Protein AF-A0A9D8IVH7-F1 (afdb_monomer)

Solvent-accessible surface area (backbone atoms only — not comparable to full-atom values): 13658 Å² total; per-residue (Å²): 133,86,52,73,68,59,55,51,53,53,53,52,52,51,53,51,53,54,54,51,59,64,65,68,73,75,80,84,84,82,79,90,84,92,86,86,90,87,85,83,90,86,86,90,82,85,85,88,81,94,69,91,77,71,82,54,69,68,64,54,53,52,50,51,50,53,52,51,50,53,50,51,53,49,52,52,52,51,51,51,51,52,52,50,51,52,50,52,51,50,57,49,53,59,59,60,72,70,61,82,80,93,76,88,81,82,88,73,82,78,78,69,81,74,57,56,61,58,52,51,52,53,50,51,53,51,52,40,61,43,45,66,86,69,59,67,48,73,68,52,50,51,50,51,52,53,50,32,63,75,71,68,56,49,74,64,60,48,5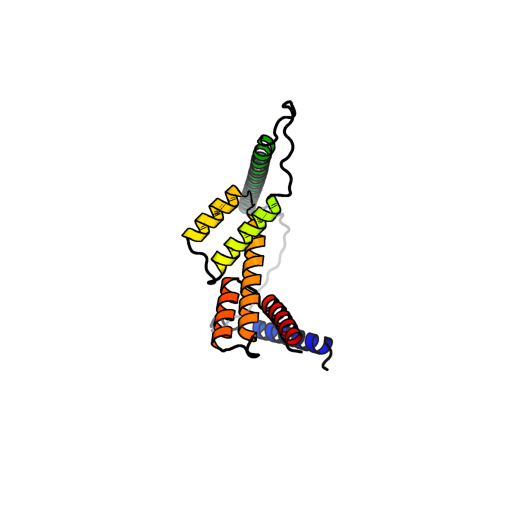2,53,52,48,53,52,39,51,52,50,56,51,51,50,56,49,49,60,28,43,68,82,73,53,66,45,72,68,44,50,56,51,50,50,54,48,33,61,72,67,63,55,49,70,69,56,50,53,52,51,50,54,50,48,55,52,53,56,51,61,76,74,106

Foldseek 3Di:
DPDPVNVVVVVVVVVVVVVVVVVVPPPPDDDDDDDDDDDDDDDDDDDDDDDPDDDPPVVVVVVVVVVVVVVVVVVVVVVVVVVVVVVVVVVVVVVVVPDDDDDDDDDDDDDPPVVLVVLVVVLLVLLLVQCLVPHHDPVSVVVSVVSCVVSVPDPVNVVVSNLVSLVVSLLVLLLVLPLVPHRDPVSVVVSVVSCVSSVPDPVNVVVSNVVSVVVSVVVVD

Nearest PDB structures (foldseek):
  3lhp-assembly1_S  TM=3.445E-01  e=8.614E+00  synthetic construct

Secondary structure (DSSP, 8-state):
---HHHHHHHHHHHHHHHHHHHHHTTS--------------------------PPPHHHHHHHHHHHHHHHHHHHHHHHHHHHHHHHHHHHHHHHHTTPPPS------PPPPTTSHHHHHHHHHHHHHHHHTTSS--HHHHHHHHHHHHHHT--HHHHHHHHHHHHHHHHHHHHHHHHTTSS--HHHHHHHHHHHHHTT--HHHHHHHHHHHHHHHHHHH-

Radius of gyration: 36.12 Å; Cα contacts (8 Å, |Δi|>4): 67; chains: 1; bounding box: 86×77×91 Å

pLDDT: mean 72.06, std 19.15, range [33.41, 93.62]

Structure (mmCIF, N/CA/C/O backbone):
data_AF-A0A9D8IVH7-F1
#
_entry.id   AF-A0A9D8IVH7-F1
#
loop_
_atom_site.group_PDB
_atom_site.id
_atom_site.type_symbol
_atom_site.label_atom_id
_atom_site.label_alt_id
_atom_site.label_comp_id
_atom_site.label_asym_id
_atom_site.label_entity_id
_atom_site.label_seq_id
_atom_site.pdbx_PDB_ins_code
_atom_site.Cartn_x
_atom_site.Cartn_y
_atom_site.Cartn_z
_atom_site.occupancy
_atom_site.B_iso_or_equiv
_atom_site.auth_seq_id
_atom_site.auth_comp_id
_atom_site.auth_asym_id
_atom_site.auth_atom_id
_atom_site.pdbx_PDB_model_num
ATOM 1 N N . MET A 1 1 ? 13.489 -31.534 -17.104 1.00 45.84 1 MET A N 1
ATOM 2 C CA . MET A 1 1 ? 12.326 -31.236 -16.244 1.00 45.84 1 MET A CA 1
ATOM 3 C C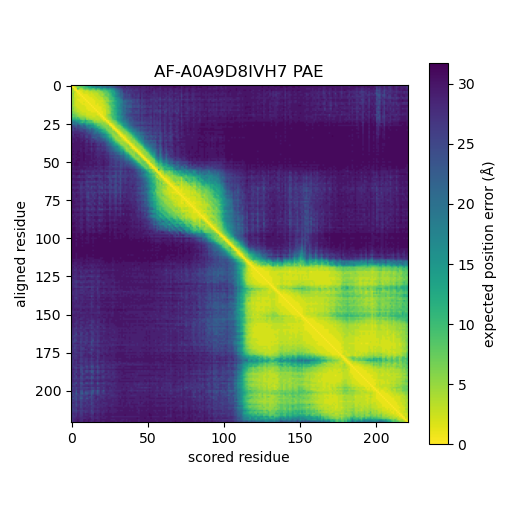 . MET A 1 1 ? 12.463 -32.098 -14.995 1.00 45.84 1 MET A C 1
ATOM 5 O O . MET A 1 1 ? 12.091 -33.261 -15.048 1.00 45.84 1 MET A O 1
ATOM 9 N N . ALA A 1 2 ? 13.113 -31.608 -13.935 1.00 53.16 2 ALA A N 1
ATOM 10 C CA . ALA A 1 2 ? 13.185 -32.359 -12.677 1.00 53.16 2 ALA A CA 1
ATOM 11 C C . ALA A 1 2 ? 11.786 -32.359 -12.039 1.00 53.16 2 ALA A C 1
ATOM 13 O O . ALA A 1 2 ? 11.162 -31.301 -11.957 1.00 53.16 2 ALA A O 1
ATOM 14 N N . SER A 1 3 ? 11.275 -33.540 -11.682 1.00 71.38 3 SER A N 1
ATOM 15 C CA . SER A 1 3 ? 9.927 -33.709 -11.123 1.00 71.38 3 SER A CA 1
ATOM 16 C C . SER A 1 3 ? 9.817 -32.994 -9.773 1.00 71.38 3 SER A C 1
ATOM 18 O O . SER A 1 3 ? 10.794 -32.923 -9.026 1.00 71.38 3 SER A O 1
ATOM 20 N N . LEU A 1 4 ? 8.631 -32.482 -9.441 1.00 61.19 4 LEU A N 1
ATOM 21 C CA . LEU A 1 4 ? 8.344 -31.782 -8.182 1.00 61.19 4 LEU A CA 1
ATOM 22 C C . LEU A 1 4 ? 8.739 -32.623 -6.944 1.00 61.19 4 LEU A C 1
ATOM 24 O O . LEU A 1 4 ? 9.196 -32.085 -5.937 1.00 61.19 4 LEU A O 1
ATOM 28 N N . GLU A 1 5 ? 8.651 -33.953 -7.057 1.00 71.12 5 GLU A N 1
ATOM 29 C CA . GLU A 1 5 ? 9.114 -34.914 -6.043 1.00 71.12 5 GLU A CA 1
ATOM 30 C C . GLU A 1 5 ? 10.631 -34.868 -5.813 1.00 71.12 5 GLU A C 1
ATOM 32 O O . GLU A 1 5 ? 11.106 -35.030 -4.689 1.00 71.12 5 GLU A O 1
ATOM 37 N N . GLU A 1 6 ? 11.421 -34.606 -6.855 1.00 74.75 6 GLU A N 1
ATOM 38 C CA . GLU A 1 6 ? 12.877 -34.525 -6.742 1.00 74.75 6 GLU A CA 1
ATOM 39 C C . GLU A 1 6 ? 13.305 -33.248 -6.003 1.00 74.75 6 GLU A C 1
ATOM 41 O O . GLU A 1 6 ? 14.267 -33.262 -5.233 1.00 74.75 6 GLU A O 1
ATOM 46 N N . GLN A 1 7 ? 12.554 -32.153 -6.172 1.00 74.44 7 GLN A N 1
ATOM 47 C CA . GLN A 1 7 ? 12.759 -30.929 -5.395 1.00 74.44 7 GLN A CA 1
ATOM 48 C C . GLN A 1 7 ? 12.390 -31.127 -3.921 1.00 74.44 7 GLN A C 1
ATOM 50 O O . GLN A 1 7 ? 13.148 -30.702 -3.048 1.00 74.44 7 GLN A O 1
ATOM 55 N N . GLN A 1 8 ? 11.288 -31.823 -3.627 1.00 77.50 8 GLN A N 1
ATOM 56 C CA . GLN A 1 8 ? 10.889 -32.122 -2.248 1.00 77.50 8 GLN A CA 1
ATOM 57 C C . GLN A 1 8 ? 11.922 -33.000 -1.534 1.00 77.50 8 GLN A C 1
ATOM 59 O O . GLN A 1 8 ? 12.330 -32.680 -0.416 1.00 77.50 8 GLN A O 1
ATOM 64 N N . ARG A 1 9 ? 12.453 -34.022 -2.215 1.00 83.81 9 ARG A N 1
ATOM 65 C CA . ARG A 1 9 ? 13.495 -34.898 -1.658 1.00 83.81 9 ARG A CA 1
ATOM 66 C C . ARG A 1 9 ? 14.776 -34.136 -1.305 1.00 83.81 9 ARG A C 1
ATOM 68 O O . ARG A 1 9 ? 15.358 -34.369 -0.249 1.00 83.81 9 ARG A O 1
ATOM 75 N N . ARG A 1 10 ? 15.190 -33.176 -2.143 1.00 81.94 10 ARG A N 1
ATOM 76 C CA . ARG A 1 10 ? 16.360 -32.317 -1.866 1.00 81.94 10 ARG A CA 1
ATOM 77 C C . ARG A 1 10 ? 16.135 -31.400 -0.662 1.00 81.94 10 ARG A C 1
ATOM 79 O O . ARG A 1 10 ? 17.055 -31.197 0.128 1.00 81.94 10 ARG A O 1
ATOM 86 N N . VAL A 1 11 ? 14.922 -30.868 -0.501 1.00 82.12 11 VAL A N 1
ATOM 87 C CA . VAL A 1 11 ? 14.562 -30.021 0.649 1.00 82.12 11 VAL A CA 1
ATOM 88 C C . VAL A 1 11 ? 14.562 -30.825 1.950 1.00 82.12 11 VAL A C 1
ATOM 90 O O . VAL A 1 11 ? 15.068 -30.346 2.968 1.00 82.12 11 VAL A O 1
ATOM 93 N N . GLU A 1 12 ? 14.042 -32.052 1.934 1.00 83.75 12 GLU A N 1
ATOM 94 C CA . GLU A 1 12 ? 14.064 -32.932 3.107 1.00 83.75 12 GLU A CA 1
ATOM 95 C C . GLU A 1 12 ? 15.486 -33.355 3.493 1.00 83.75 12 GLU A C 1
ATOM 97 O O . GLU A 1 12 ? 15.838 -33.333 4.677 1.00 83.75 12 GLU A O 1
ATOM 102 N N . GLU A 1 13 ? 16.336 -33.660 2.510 1.00 84.12 13 GLU A N 1
ATOM 103 C CA . GLU A 1 13 ? 17.735 -34.023 2.754 1.00 84.12 13 GLU A CA 1
ATOM 104 C C . GLU A 1 13 ? 18.530 -32.855 3.368 1.00 84.12 13 GLU A C 1
ATOM 106 O O . GLU A 1 13 ? 19.272 -33.041 4.339 1.00 84.12 13 GLU A O 1
ATOM 111 N N . LEU A 1 14 ? 18.297 -31.626 2.890 1.00 80.81 14 LEU A N 1
ATOM 112 C CA . LEU A 1 14 ? 18.882 -30.407 3.460 1.00 80.81 14 LEU A CA 1
ATOM 113 C C . LEU A 1 14 ? 18.424 -30.160 4.904 1.00 80.81 14 LEU A C 1
ATOM 115 O O . LEU A 1 14 ? 19.255 -29.869 5.769 1.00 80.81 14 LEU A O 1
ATOM 119 N N . LYS A 1 15 ? 17.128 -30.332 5.204 1.00 82.38 15 LYS A N 1
ATOM 120 C CA . LYS A 1 15 ? 16.602 -30.194 6.575 1.00 82.38 15 LYS A CA 1
ATOM 121 C C . LYS A 1 15 ? 17.234 -31.201 7.534 1.00 82.38 15 LYS A C 1
ATOM 123 O O . LYS A 1 15 ? 17.602 -30.831 8.651 1.00 82.38 15 LYS A O 1
ATOM 128 N N . LYS A 1 16 ? 17.406 -32.454 7.101 1.00 85.31 16 LYS A N 1
ATOM 129 C CA . LYS A 1 16 ? 18.037 -33.500 7.917 1.00 85.31 16 LYS A CA 1
ATOM 130 C C . LYS A 1 16 ? 19.500 -33.170 8.227 1.00 85.31 16 LYS A C 1
ATOM 132 O O . LYS A 1 16 ? 19.922 -33.303 9.374 1.00 85.31 16 LYS A O 1
ATOM 137 N N . LYS A 1 17 ? 20.245 -32.659 7.243 1.00 83.06 17 LYS A N 1
ATOM 138 C CA . LYS A 1 17 ? 21.661 -32.292 7.402 1.00 83.06 17 LYS A CA 1
ATOM 139 C C . LYS A 1 17 ? 21.870 -31.121 8.368 1.00 83.06 17 LYS A C 1
ATOM 141 O O . LYS A 1 17 ? 22.794 -31.151 9.178 1.00 83.06 17 LYS A O 1
ATOM 146 N N . ILE A 1 18 ? 20.975 -30.132 8.345 1.00 76.56 18 ILE A N 1
ATOM 147 C CA . ILE A 1 18 ? 20.992 -29.004 9.294 1.00 76.56 18 ILE A CA 1
ATOM 148 C C . ILE A 1 18 ? 20.709 -29.487 10.725 1.00 76.56 18 ILE A C 1
ATOM 150 O O . ILE A 1 18 ? 21.357 -29.041 11.675 1.00 76.56 18 ILE A O 1
ATOM 154 N N . LEU A 1 19 ? 19.767 -30.420 10.895 1.00 71.62 19 LEU A N 1
ATOM 155 C CA . LEU A 1 19 ? 19.430 -30.963 12.212 1.00 71.62 19 LEU A CA 1
ATOM 156 C C . LEU A 1 19 ? 20.579 -31.798 12.804 1.00 71.62 19 LEU A C 1
ATOM 158 O O . LEU A 1 19 ? 20.833 -31.725 14.007 1.00 71.62 19 LEU A O 1
ATOM 162 N N . GLU A 1 20 ? 21.299 -32.545 11.964 1.00 73.31 20 GLU A N 1
ATOM 163 C CA . GLU A 1 20 ? 22.461 -33.341 12.372 1.00 73.31 20 GLU A CA 1
ATOM 164 C C . GLU A 1 20 ? 23.635 -32.456 12.814 1.00 73.31 20 GLU A C 1
ATOM 166 O O . GLU A 1 20 ? 24.190 -32.667 13.895 1.00 73.31 20 GLU A O 1
ATOM 171 N N . GLN A 1 21 ? 23.938 -31.387 12.066 1.00 70.25 21 GLN A N 1
ATOM 172 C CA . GLN A 1 21 ? 24.969 -30.422 12.471 1.00 70.25 21 GLN A CA 1
ATOM 173 C C . GLN A 1 21 ? 24.623 -29.719 13.789 1.00 70.25 21 GLN A C 1
ATOM 175 O O . GLN A 1 21 ? 25.497 -29.512 14.629 1.00 70.25 21 GLN A O 1
ATOM 180 N N . LYS A 1 22 ? 23.341 -29.421 14.029 1.00 67.06 22 LYS A N 1
ATOM 181 C CA . LYS A 1 22 ? 22.900 -28.779 15.275 1.00 67.06 22 LYS A CA 1
ATOM 182 C C . LYS A 1 22 ? 22.977 -29.707 16.495 1.00 67.06 22 LYS A C 1
ATOM 184 O O . LYS A 1 22 ? 23.110 -29.218 17.616 1.00 67.06 22 LYS A O 1
ATOM 189 N N . LYS A 1 23 ? 22.920 -31.029 16.300 1.00 61.78 23 LYS A N 1
ATOM 190 C CA . LYS A 1 23 ? 23.047 -32.015 17.387 1.00 61.78 23 LYS A CA 1
ATOM 191 C C . LYS A 1 23 ? 24.510 -32.291 17.768 1.00 61.78 23 LYS A C 1
ATOM 193 O O . LYS A 1 23 ? 24.764 -32.613 18.922 1.00 61.78 23 LYS A O 1
ATOM 198 N N . GLY A 1 24 ? 25.458 -32.100 16.845 1.00 50.59 24 GLY A N 1
ATOM 199 C CA . GLY A 1 24 ? 26.895 -32.298 17.090 1.00 50.59 24 GLY A CA 1
ATOM 200 C C . GLY A 1 24 ? 27.593 -31.184 17.885 1.00 50.59 24 GLY A C 1
ATOM 201 O O . GLY A 1 24 ? 28.630 -31.430 18.489 1.00 50.59 24 GLY A O 1
ATOM 202 N N . SER A 1 25 ? 27.035 -29.970 17.942 1.00 50.19 25 SER A N 1
ATOM 203 C CA . SER A 1 25 ? 27.698 -28.821 18.590 1.00 50.19 25 SER A CA 1
ATOM 204 C C . SER A 1 25 ? 27.374 -28.624 20.080 1.00 50.19 25 SER A C 1
ATOM 206 O O . SER A 1 25 ? 27.761 -27.602 20.641 1.00 50.19 25 SER A O 1
ATOM 208 N N . LYS A 1 26 ? 26.671 -29.557 20.745 1.00 45.91 26 LYS A N 1
ATOM 209 C CA . LYS A 1 26 ? 26.224 -29.391 22.148 1.00 45.91 26 LYS A CA 1
ATOM 210 C C . LYS A 1 26 ? 27.056 -30.147 23.203 1.00 45.91 26 LYS A C 1
ATOM 212 O O . LYS A 1 26 ? 26.704 -30.080 24.373 1.00 45.91 26 LYS A O 1
ATOM 217 N N . ASP A 1 27 ? 28.158 -30.806 22.834 1.00 44.44 27 ASP A N 1
ATOM 218 C CA . ASP A 1 27 ? 28.916 -31.675 23.764 1.00 44.44 27 ASP A CA 1
ATOM 219 C C . ASP A 1 27 ? 30.322 -31.171 24.155 1.00 44.44 27 ASP A C 1
ATOM 221 O O . ASP A 1 27 ? 31.136 -31.911 24.692 1.00 44.44 27 ASP A O 1
ATOM 225 N N . LEU A 1 28 ? 30.637 -29.890 23.935 1.00 45.59 28 LEU A N 1
ATOM 226 C CA . LEU A 1 28 ? 31.936 -29.321 24.323 1.00 45.59 28 LEU A CA 1
ATOM 227 C C . LEU A 1 28 ? 31.765 -28.161 25.307 1.00 45.59 28 LEU A C 1
ATOM 229 O O . LEU A 1 28 ? 31.886 -26.998 24.937 1.00 45.59 28 LEU A O 1
ATOM 233 N N . SER A 1 29 ? 31.440 -28.478 26.565 1.00 42.50 29 SER A N 1
ATOM 234 C CA . SER A 1 29 ? 31.824 -27.669 27.741 1.00 42.50 29 SER A CA 1
ATOM 235 C C . SER A 1 29 ? 31.324 -28.273 29.064 1.00 42.50 29 SER A C 1
ATOM 237 O O . SER A 1 29 ? 30.307 -27.836 29.598 1.00 42.50 29 SER A O 1
ATOM 239 N N . LYS A 1 30 ? 32.077 -29.208 29.670 1.00 41.81 30 LYS A N 1
ATOM 240 C CA . LYS A 1 30 ? 32.231 -29.212 31.139 1.00 41.81 30 LYS A CA 1
ATOM 241 C C . LYS A 1 30 ? 33.437 -30.018 31.651 1.00 41.81 30 LYS A C 1
ATOM 243 O O . LYS A 1 30 ? 33.457 -31.236 31.575 1.00 41.81 30 LYS A O 1
ATOM 248 N N . SER A 1 31 ? 34.370 -29.261 32.229 1.00 37.28 31 SER A N 1
ATOM 249 C CA . SER A 1 31 ? 35.247 -29.533 33.379 1.00 37.28 31 SER A CA 1
ATOM 250 C C . SER A 1 31 ? 36.147 -30.772 33.451 1.00 37.28 31 SER A C 1
ATOM 252 O O . SER A 1 31 ? 35.724 -31.889 33.725 1.00 37.28 31 SER A O 1
ATOM 254 N N . GLU A 1 32 ? 37.441 -30.445 33.425 1.00 38.06 32 GLU A N 1
ATOM 255 C CA . GLU A 1 32 ? 38.532 -30.978 34.248 1.00 38.06 32 GLU A CA 1
ATOM 256 C C . GLU A 1 32 ? 38.131 -31.566 35.617 1.00 38.06 32 GLU A C 1
ATOM 258 O O . GLU A 1 32 ? 37.484 -30.895 36.427 1.00 38.06 32 GLU A O 1
ATOM 263 N N . LYS A 1 33 ? 38.644 -32.774 35.905 1.00 39.97 33 LYS A N 1
ATOM 264 C CA . LYS A 1 33 ? 39.567 -33.103 37.021 1.00 39.97 33 LYS A CA 1
ATOM 265 C C . LYS A 1 33 ? 39.873 -34.615 37.043 1.00 39.97 33 LYS A C 1
ATOM 267 O O . LYS A 1 33 ? 38.932 -35.403 37.087 1.00 39.97 33 LYS A O 1
ATOM 272 N N . PRO A 1 34 ? 41.152 -35.033 37.113 1.00 48.06 34 PRO A N 1
ATOM 273 C CA . PRO A 1 34 ? 41.488 -36.360 37.637 1.00 48.06 34 PRO A CA 1
ATOM 274 C C . PRO A 1 34 ? 42.624 -36.327 38.677 1.00 48.06 34 PRO A C 1
ATOM 276 O O . PRO A 1 34 ? 43.595 -35.604 38.490 1.00 48.06 34 PRO A O 1
ATOM 279 N N . MET A 1 35 ? 42.487 -37.136 39.739 1.00 33.75 35 MET A N 1
ATOM 280 C CA . MET A 1 35 ? 43.494 -37.679 40.694 1.00 33.75 35 MET A CA 1
ATOM 281 C C . MET A 1 35 ? 42.806 -37.830 42.060 1.00 33.75 35 MET A C 1
ATOM 283 O O . MET A 1 35 ? 42.175 -36.885 42.511 1.00 33.75 35 MET A O 1
ATOM 287 N N . VAL A 1 36 ? 42.830 -38.941 42.798 1.00 47.50 36 VAL A N 1
ATOM 288 C CA . VAL A 1 36 ? 43.634 -40.181 42.832 1.00 47.50 36 VAL A CA 1
ATOM 289 C C . VAL A 1 36 ? 42.830 -41.277 43.582 1.00 47.50 36 VAL A C 1
ATOM 291 O O . VAL A 1 36 ? 41.828 -40.943 44.216 1.00 47.50 36 VAL A O 1
ATOM 294 N N . PRO A 1 37 ? 43.250 -42.561 43.537 1.00 59.62 37 PRO A N 1
ATOM 295 C CA . PRO A 1 37 ? 42.516 -43.712 44.070 1.00 59.62 37 PRO A CA 1
ATOM 296 C C . PRO A 1 37 ? 43.071 -44.244 45.407 1.00 59.62 37 PRO A C 1
ATOM 298 O O . PRO A 1 37 ? 44.232 -43.999 45.730 1.00 59.62 37 PRO A O 1
ATOM 301 N N . SER A 1 38 ? 42.256 -45.043 46.111 1.00 34.09 38 SER A N 1
ATOM 302 C CA . SER A 1 38 ? 42.587 -46.227 46.950 1.00 34.09 38 SER A CA 1
ATOM 303 C C . SER A 1 38 ? 41.635 -46.313 48.147 1.00 34.09 38 SER A C 1
ATOM 305 O O . SER A 1 38 ? 41.485 -45.327 48.857 1.00 34.09 38 SER A O 1
ATOM 307 N N . THR A 1 39 ? 40.993 -47.463 48.375 1.00 35.53 39 THR A N 1
ATOM 308 C CA . THR A 1 39 ? 41.398 -48.474 49.380 1.00 35.53 39 THR A CA 1
ATOM 309 C C . THR A 1 39 ? 40.344 -49.587 49.493 1.00 35.53 39 THR A C 1
ATOM 311 O O . THR A 1 39 ? 39.166 -49.385 49.211 1.00 35.53 39 THR A O 1
ATOM 314 N N . GLU A 1 40 ? 40.836 -50.766 49.863 1.00 33.75 40 GLU A N 1
ATOM 315 C CA . GLU A 1 40 ? 40.211 -52.090 49.956 1.00 33.75 40 GLU A CA 1
ATOM 316 C C . GLU A 1 40 ? 39.030 -52.246 50.947 1.00 33.75 40 GLU A C 1
ATOM 318 O O . GLU A 1 40 ? 38.940 -51.526 51.933 1.00 33.75 40 GLU A O 1
ATOM 323 N N . SER A 1 41 ? 38.166 -53.230 50.628 1.00 36.81 41 SER A N 1
ATOM 324 C CA . SER A 1 41 ? 37.464 -54.285 51.414 1.00 36.81 41 SER A CA 1
ATOM 325 C C . SER A 1 41 ? 37.455 -54.279 52.967 1.00 36.81 41 SER A C 1
ATOM 327 O O . SER A 1 41 ? 38.311 -53.670 53.592 1.00 36.81 41 SER A O 1
ATOM 329 N N . PRO A 1 42 ? 36.752 -55.232 53.627 1.00 59.09 42 PRO A N 1
ATOM 330 C CA . PRO A 1 42 ? 35.348 -55.688 53.554 1.00 59.09 42 PRO A CA 1
ATOM 331 C C . PRO A 1 42 ? 34.713 -55.733 54.980 1.00 59.09 42 PRO A C 1
ATOM 333 O O . PRO A 1 42 ? 35.425 -55.505 55.950 1.00 59.09 42 PRO A O 1
ATOM 336 N N . SER A 1 43 ? 33.423 -56.081 55.145 1.00 33.41 43 SER A N 1
ATOM 337 C CA . SER A 1 43 ? 32.900 -57.053 56.152 1.00 33.41 43 SER A CA 1
ATOM 338 C C . SER A 1 43 ? 31.418 -56.881 56.557 1.00 33.41 43 SER A C 1
ATOM 340 O O . SER A 1 43 ? 30.863 -55.792 56.636 1.00 33.41 43 SER A O 1
ATOM 342 N N . GLU A 1 44 ? 30.827 -58.065 56.728 1.00 37.34 44 GLU A N 1
ATOM 343 C CA . GLU A 1 44 ? 29.588 -58.553 57.354 1.00 37.34 44 GLU A CA 1
ATOM 344 C C . GLU A 1 44 ? 28.719 -57.656 58.253 1.00 37.34 44 GLU A C 1
ATOM 346 O O . GLU A 1 44 ? 29.218 -56.971 59.136 1.00 37.34 44 GLU A O 1
ATOM 351 N N . THR A 1 45 ? 27.391 -57.835 58.141 1.00 33.94 45 THR A N 1
ATOM 352 C CA . THR A 1 45 ? 26.419 -58.336 59.167 1.00 33.94 45 THR A CA 1
ATOM 353 C C . THR A 1 45 ? 24.996 -57.995 58.675 1.00 33.94 45 THR A C 1
ATOM 355 O O . THR A 1 45 ? 24.729 -56.866 58.295 1.00 33.94 45 THR A O 1
ATOM 358 N N . ARG A 1 46 ? 24.127 -58.945 58.298 1.00 38.56 46 ARG A N 1
ATOM 359 C CA . ARG A 1 46 ? 23.238 -59.840 59.079 1.00 38.56 46 ARG A CA 1
ATOM 360 C C . ARG A 1 46 ? 22.247 -59.104 60.010 1.00 38.56 46 ARG A C 1
ATOM 362 O O . ARG A 1 46 ? 22.632 -58.165 60.685 1.00 38.56 46 ARG A O 1
ATOM 369 N N . THR A 1 47 ? 21.018 -59.649 60.055 1.00 33.53 47 THR A N 1
ATOM 370 C CA . THR A 1 47 ? 19.875 -59.415 60.984 1.00 33.53 47 THR A CA 1
ATOM 371 C C . THR A 1 47 ? 19.058 -58.133 60.741 1.00 33.53 47 THR A C 1
ATOM 373 O O . THR A 1 47 ? 19.556 -57.035 60.911 1.00 33.53 47 THR A O 1
ATOM 376 N N . SER A 1 48 ? 17.902 -58.215 60.063 1.00 44.41 48 SER A N 1
ATOM 377 C CA . SER A 1 48 ? 16.546 -58.512 60.583 1.00 44.41 48 SER A CA 1
ATOM 378 C C . SER A 1 48 ? 15.955 -57.374 61.411 1.00 44.41 48 SER A C 1
ATOM 380 O O . SER A 1 48 ? 16.468 -57.095 62.479 1.00 44.41 48 SER A O 1
ATOM 382 N N . GLU A 1 49 ? 14.850 -56.786 60.952 1.00 37.69 49 GLU A N 1
ATOM 383 C CA . GLU A 1 49 ? 13.568 -56.744 61.672 1.00 37.69 49 GLU A CA 1
ATOM 384 C C . GLU A 1 49 ? 12.594 -55.794 60.971 1.00 37.69 49 GLU A C 1
ATOM 386 O O . GLU A 1 49 ? 12.940 -54.709 60.509 1.00 37.69 49 GLU A O 1
ATOM 391 N N . ALA A 1 50 ? 11.353 -56.258 60.864 1.00 50.06 50 ALA A N 1
ATOM 392 C CA . ALA A 1 50 ? 10.223 -55.461 60.449 1.00 50.06 50 ALA A CA 1
ATOM 393 C C . ALA A 1 50 ? 9.958 -54.393 61.516 1.00 50.06 50 ALA A C 1
ATOM 395 O O . ALA A 1 50 ? 9.587 -54.722 62.639 1.00 50.06 50 ALA A O 1
ATOM 396 N N . SER A 1 51 ? 10.111 -53.123 61.153 1.00 36.88 51 SER A N 1
ATOM 397 C CA . SER A 1 51 ? 9.630 -52.005 61.955 1.00 36.88 51 SER A CA 1
ATOM 398 C C . SER A 1 51 ? 8.744 -51.135 61.077 1.00 36.88 51 SER A C 1
ATOM 400 O O . SER A 1 51 ? 9.159 -50.620 60.040 1.00 36.88 51 SER A O 1
ATOM 402 N N . VAL A 1 52 ? 7.474 -51.060 61.466 1.00 51.84 52 VAL A N 1
ATOM 403 C CA . VAL A 1 52 ? 6.456 -50.191 60.881 1.00 51.84 52 VAL A CA 1
ATOM 404 C C . VAL A 1 52 ? 6.860 -48.758 61.219 1.00 51.84 52 VAL A C 1
ATOM 406 O O . VAL A 1 52 ? 6.557 -48.246 62.296 1.00 51.84 52 VAL A O 1
ATOM 409 N N . GLU A 1 53 ? 7.611 -48.132 60.316 1.00 42.34 53 GLU A N 1
ATOM 410 C CA . GLU A 1 53 ? 8.097 -46.769 60.486 1.00 42.34 53 GLU A CA 1
ATOM 411 C C . GLU A 1 53 ? 6.929 -45.795 60.299 1.00 42.34 53 GLU A C 1
ATOM 413 O O . GLU A 1 53 ? 6.454 -45.523 59.194 1.00 42.34 53 GLU A O 1
ATOM 418 N N . SER A 1 54 ? 6.413 -45.314 61.429 1.00 55.22 54 SER A N 1
ATOM 419 C CA . SER A 1 54 ? 5.504 -44.174 61.467 1.00 55.22 54 SER A CA 1
ATOM 420 C C . SER A 1 54 ? 6.206 -42.971 60.825 1.00 55.22 54 SER A C 1
ATOM 422 O O . SER A 1 54 ? 7.365 -42.720 61.151 1.00 55.22 54 SER A O 1
ATOM 424 N N . PRO A 1 55 ? 5.549 -42.212 59.929 1.00 46.50 55 PRO A N 1
ATOM 425 C CA . PRO A 1 55 ? 6.200 -41.101 59.249 1.00 46.50 55 PRO A CA 1
ATOM 426 C C . PRO A 1 55 ? 6.640 -40.042 60.268 1.00 46.50 55 PRO A C 1
ATOM 428 O O . PRO A 1 55 ? 5.807 -39.466 60.973 1.00 46.50 55 PRO A O 1
ATOM 431 N N . SER A 1 56 ? 7.956 -39.817 60.336 1.00 56.69 56 SER A N 1
ATOM 432 C CA . SER A 1 56 ? 8.627 -38.795 61.146 1.00 56.69 56 SER A CA 1
ATOM 433 C C . SER A 1 56 ? 7.975 -37.418 60.983 1.00 56.69 56 SER A C 1
ATOM 435 O O . SER A 1 56 ? 7.512 -37.080 59.892 1.00 56.69 56 SER A O 1
ATOM 437 N N . GLN A 1 57 ? 7.954 -36.623 62.062 1.00 52.31 57 GLN A N 1
ATOM 438 C CA . GLN A 1 57 ? 7.294 -35.306 62.137 1.00 52.31 57 GLN A CA 1
ATOM 439 C C . GLN A 1 57 ? 7.598 -34.381 60.943 1.00 52.31 57 GLN A C 1
ATOM 441 O O . GLN A 1 57 ? 6.668 -33.775 60.421 1.00 52.31 57 GLN A O 1
ATOM 446 N N . GLU A 1 58 ? 8.827 -34.378 60.416 1.00 50.25 58 GLU A N 1
ATOM 447 C CA . GLU A 1 58 ? 9.205 -33.581 59.234 1.00 50.25 58 GLU A CA 1
ATOM 448 C C . GLU A 1 58 ? 8.367 -33.885 57.980 1.00 50.25 58 GLU A C 1
ATOM 450 O O . GLU A 1 58 ? 7.963 -32.966 57.272 1.00 50.25 58 GLU A O 1
ATOM 455 N N . LYS A 1 59 ? 7.999 -35.153 57.735 1.00 52.34 59 LYS A N 1
ATOM 456 C CA . LYS A 1 59 ? 7.158 -35.523 56.580 1.00 52.34 59 LYS A CA 1
ATOM 457 C C . LYS A 1 59 ? 5.704 -35.068 56.736 1.00 52.34 59 LYS A C 1
ATOM 459 O O . LYS A 1 59 ? 5.000 -34.949 55.738 1.00 52.34 59 LYS A O 1
ATOM 464 N N . ARG A 1 60 ? 5.230 -34.834 57.968 1.00 53.25 60 ARG A N 1
ATOM 465 C CA . ARG A 1 60 ? 3.893 -34.267 58.230 1.00 53.25 60 ARG A CA 1
ATOM 466 C C . ARG A 1 60 ? 3.876 -32.758 58.011 1.00 53.25 60 ARG A C 1
ATOM 468 O O . ARG A 1 60 ? 2.907 -32.257 57.446 1.00 53.25 60 ARG A O 1
ATOM 475 N N . ASP A 1 61 ? 4.942 -32.071 58.406 1.00 54.84 61 ASP A N 1
ATOM 476 C CA . ASP A 1 61 ? 5.068 -30.626 58.220 1.00 54.84 61 ASP A CA 1
ATOM 477 C C . ASP A 1 61 ? 5.246 -30.262 56.734 1.00 54.84 61 ASP A C 1
ATOM 479 O O . ASP A 1 61 ? 4.576 -29.348 56.251 1.00 54.84 61 ASP A O 1
ATOM 483 N N . GLU A 1 62 ? 6.024 -31.036 55.964 1.00 55.91 62 GLU A N 1
ATOM 484 C CA . GLU A 1 62 ? 6.125 -30.880 54.498 1.00 55.91 62 GLU A CA 1
ATOM 485 C C . GLU A 1 62 ? 4.791 -31.146 53.781 1.00 55.91 62 GLU A C 1
ATOM 487 O O . GLU A 1 62 ? 4.415 -30.410 52.866 1.00 55.91 62 GLU A O 1
ATOM 492 N N . LEU A 1 63 ? 4.033 -32.164 54.211 1.00 56.97 63 LEU A N 1
ATOM 493 C CA . LEU A 1 63 ? 2.718 -32.462 53.634 1.00 56.97 63 LEU A CA 1
ATOM 494 C C . LEU A 1 63 ? 1.707 -31.346 53.940 1.00 56.97 63 LEU A C 1
ATOM 496 O O . LEU A 1 63 ? 0.915 -30.982 53.072 1.00 56.97 63 LEU A O 1
ATOM 500 N N . SER A 1 64 ? 1.761 -30.773 55.148 1.00 64.44 64 SER A N 1
ATOM 501 C CA . SER A 1 64 ? 0.919 -29.640 55.545 1.00 64.44 64 SER A CA 1
ATOM 502 C C . SER A 1 64 ? 1.253 -28.382 54.740 1.00 64.44 64 SER A C 1
ATOM 504 O O . SER A 1 64 ? 0.341 -27.703 54.270 1.00 64.44 64 SER A O 1
ATOM 506 N N . GLN A 1 65 ? 2.540 -28.096 54.517 1.00 64.75 65 GLN A N 1
ATOM 507 C CA . GLN A 1 65 ? 2.975 -26.965 53.690 1.00 64.75 65 GLN A CA 1
ATOM 508 C C . GLN A 1 65 ? 2.585 -27.154 52.219 1.00 64.75 65 GLN A C 1
ATOM 510 O O . GLN A 1 65 ? 2.032 -26.238 51.610 1.00 64.75 65 GLN A O 1
ATOM 515 N N . SER A 1 66 ? 2.771 -28.358 51.668 1.00 70.06 66 SER A N 1
ATOM 516 C CA . SER A 1 66 ? 2.367 -28.692 50.296 1.00 70.06 66 SER A CA 1
ATOM 517 C C . SER A 1 66 ? 0.850 -28.580 50.099 1.00 70.06 66 SER A C 1
ATOM 519 O O . SER A 1 66 ? 0.377 -28.061 49.084 1.00 70.06 66 SER A O 1
ATOM 521 N N . GLN A 1 67 ? 0.066 -29.003 51.093 1.00 70.19 67 GLN A N 1
ATOM 522 C CA . GLN A 1 67 ? -1.389 -28.897 51.057 1.00 70.19 67 GLN A CA 1
ATOM 523 C C . GLN A 1 67 ? -1.866 -27.442 51.187 1.00 70.19 67 GLN A C 1
ATOM 525 O O . GLN A 1 67 ? -2.825 -27.045 50.520 1.00 70.19 67 GLN A O 1
ATOM 530 N N . GLU A 1 68 ? -1.186 -26.621 51.990 1.00 68.75 68 GLU A N 1
ATOM 531 C CA . GLU A 1 68 ? -1.482 -25.192 52.110 1.00 68.75 68 GLU A CA 1
ATOM 532 C C . GLU A 1 68 ? -1.132 -24.424 50.826 1.00 68.75 68 GLU A C 1
ATOM 534 O O . GLU A 1 68 ? -1.912 -23.584 50.373 1.00 68.75 68 GLU A O 1
ATOM 539 N N . GLU A 1 69 ? -0.017 -24.757 50.175 1.00 68.44 69 GLU A N 1
ATOM 540 C CA . GLU A 1 69 ? 0.390 -24.155 48.903 1.00 68.44 69 GLU A CA 1
ATOM 541 C C . GLU A 1 69 ? -0.554 -24.547 47.755 1.00 68.44 69 GLU A C 1
ATOM 543 O O . GLU A 1 69 ? -0.960 -23.694 46.962 1.00 68.44 69 GLU A O 1
ATOM 548 N N . ALA A 1 70 ? -1.017 -25.802 47.723 1.00 70.06 70 ALA A N 1
ATOM 549 C CA . ALA A 1 70 ? -2.045 -26.251 46.784 1.00 70.06 70 ALA A CA 1
ATOM 550 C C . ALA A 1 70 ? -3.382 -25.513 46.989 1.00 70.06 70 ALA A C 1
ATOM 552 O O . ALA A 1 70 ? -4.042 -25.141 46.013 1.00 70.06 70 ALA A O 1
ATOM 553 N N . ASN A 1 71 ? -3.767 -25.249 48.241 1.00 75.56 71 ASN A N 1
ATOM 554 C CA . ASN A 1 71 ? -4.959 -24.461 48.557 1.00 75.56 71 ASN A CA 1
ATOM 555 C C . ASN A 1 71 ? -4.797 -22.990 48.148 1.00 75.56 71 ASN A C 1
ATOM 557 O O . ASN A 1 71 ? -5.731 -22.410 47.593 1.00 75.56 71 ASN A O 1
ATOM 561 N N . ARG A 1 72 ? -3.609 -22.398 48.335 1.00 76.25 72 ARG A N 1
ATOM 562 C CA . ARG A 1 72 ? -3.300 -21.036 47.860 1.00 76.25 72 ARG A CA 1
ATOM 563 C C . ARG A 1 72 ? -3.325 -20.946 46.334 1.00 76.25 72 ARG A C 1
ATOM 565 O O . ARG A 1 72 ? -3.899 -20.003 45.797 1.00 76.25 72 ARG A O 1
ATOM 572 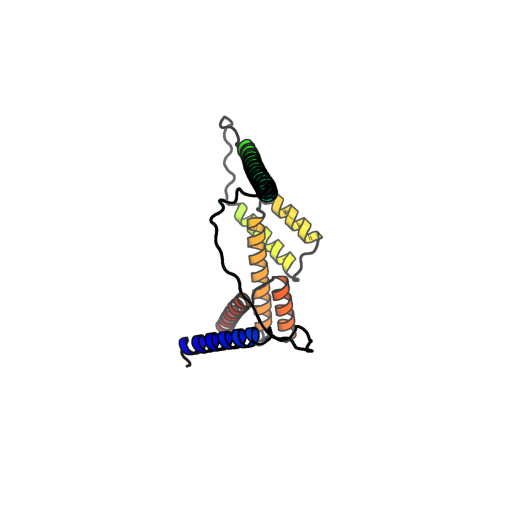N N . MET A 1 73 ? -2.779 -21.939 45.633 1.00 72.38 73 MET A N 1
ATOM 573 C CA . MET A 1 73 ? -2.822 -22.021 44.168 1.00 72.38 73 MET A CA 1
ATOM 574 C C . MET A 1 73 ? -4.254 -22.141 43.636 1.00 72.38 73 MET A C 1
ATOM 576 O O . MET A 1 73 ? -4.604 -21.456 42.676 1.00 72.38 73 MET A O 1
ATOM 580 N N . ARG A 1 74 ? -5.108 -22.947 44.283 1.00 75.94 74 ARG A N 1
ATOM 581 C CA . ARG A 1 74 ? -6.538 -23.035 43.935 1.00 75.94 74 ARG A CA 1
ATOM 582 C C . ARG A 1 74 ? -7.273 -21.721 44.194 1.00 75.94 74 ARG A C 1
ATOM 584 O O . ARG A 1 74 ? -7.957 -21.241 43.301 1.00 75.94 74 ARG A O 1
ATOM 591 N N . ALA A 1 75 ? -7.051 -21.086 45.345 1.00 75.56 75 ALA A N 1
ATOM 592 C CA . ALA A 1 75 ? -7.668 -19.799 45.666 1.00 75.56 75 ALA A CA 1
ATOM 593 C C . ALA A 1 75 ? -7.259 -18.683 44.684 1.00 75.56 75 ALA A C 1
ATOM 595 O O . ALA A 1 75 ? -8.088 -17.862 44.298 1.00 75.56 75 ALA A O 1
ATOM 596 N N . LEU A 1 76 ? -5.998 -18.665 44.237 1.00 75.00 76 LEU A N 1
ATOM 597 C CA . LEU A 1 76 ? -5.520 -17.720 43.222 1.00 75.00 76 LEU A CA 1
ATOM 598 C C . LEU A 1 76 ? -6.109 -18.007 41.834 1.00 75.00 76 LEU A C 1
ATOM 600 O O . LEU A 1 76 ? -6.433 -17.068 41.105 1.00 75.00 76 LEU A O 1
ATOM 604 N N . ALA A 1 77 ? -6.269 -19.281 41.466 1.00 72.94 77 ALA A N 1
ATOM 605 C CA . ALA A 1 77 ? -6.911 -19.672 40.214 1.00 72.94 77 ALA A CA 1
ATOM 606 C C . ALA A 1 77 ? -8.398 -19.283 40.198 1.00 72.94 77 ALA A C 1
ATOM 608 O O . ALA A 1 77 ? -8.853 -18.680 39.224 1.00 72.94 77 ALA A O 1
ATOM 609 N N . ASP A 1 78 ? -9.112 -19.528 41.297 1.00 79.94 78 ASP A N 1
ATOM 610 C CA . ASP A 1 78 ? -10.520 -19.157 41.455 1.00 79.94 78 ASP A CA 1
ATOM 611 C C . ASP A 1 78 ? -10.695 -17.632 41.456 1.00 79.94 78 ASP A C 1
ATOM 613 O O . ASP A 1 78 ? -11.583 -17.109 40.783 1.00 79.94 78 ASP A O 1
ATOM 617 N N . ALA A 1 79 ? -9.802 -16.889 42.123 1.00 76.25 79 ALA A N 1
ATOM 618 C CA . ALA A 1 79 ? -9.809 -15.426 42.099 1.00 76.25 79 ALA A CA 1
ATOM 619 C C . ALA A 1 79 ? -9.547 -14.870 40.689 1.00 76.25 79 ALA A C 1
ATOM 621 O O . ALA A 1 79 ? -10.194 -13.908 40.268 1.00 76.25 79 ALA A O 1
ATOM 622 N N . LYS A 1 80 ? -8.637 -15.489 39.926 1.00 73.94 80 LYS A N 1
ATOM 623 C CA . LYS A 1 80 ? -8.360 -15.103 38.537 1.00 73.94 80 LYS A CA 1
ATOM 624 C C . LYS A 1 80 ? -9.548 -15.403 37.620 1.00 73.94 80 LYS A C 1
ATOM 626 O O . LYS A 1 80 ? -9.898 -14.554 36.804 1.00 73.94 80 LYS A O 1
ATOM 631 N N . GLN A 1 81 ? -10.193 -16.559 37.779 1.00 72.25 81 GLN A N 1
ATOM 632 C CA . GLN A 1 81 ? -11.401 -16.902 37.024 1.00 72.25 81 GLN A CA 1
ATOM 633 C C . GLN A 1 81 ? -12.572 -15.978 37.372 1.00 72.25 81 GLN A C 1
ATOM 635 O O . GLN A 1 81 ? -13.251 -15.501 36.467 1.00 72.25 81 GLN A O 1
ATOM 640 N N . GLN A 1 82 ? -12.776 -15.645 38.650 1.00 71.56 82 GLN A N 1
ATOM 641 C CA . GLN A 1 82 ? -13.801 -14.677 39.052 1.00 71.56 82 GLN A CA 1
ATOM 642 C C . GLN A 1 82 ? -13.521 -13.274 38.505 1.00 71.56 82 GLN A C 1
ATOM 644 O O . GLN A 1 82 ? -14.446 -12.614 38.032 1.00 71.56 82 GLN A O 1
ATOM 649 N N . ALA A 1 83 ? -12.264 -12.823 38.513 1.00 70.25 83 ALA A N 1
ATOM 650 C CA . ALA A 1 83 ? -11.886 -11.535 37.933 1.00 70.25 83 ALA A CA 1
ATOM 651 C C . ALA A 1 83 ? -12.106 -11.501 36.411 1.00 70.25 83 ALA A C 1
ATOM 653 O O . ALA A 1 83 ? -12.583 -10.496 35.885 1.00 70.25 83 ALA A O 1
ATOM 654 N N . GLU A 1 84 ? -11.816 -12.598 35.705 1.00 70.06 84 GLU A N 1
ATOM 655 C CA . GLU A 1 84 ? -12.049 -12.711 34.263 1.00 70.06 84 GLU A CA 1
ATOM 656 C C . GLU A 1 84 ? -13.546 -12.742 33.922 1.00 70.06 84 GLU A C 1
ATOM 658 O O . GLU A 1 84 ? -13.982 -12.042 33.007 1.00 70.06 84 GLU A O 1
ATOM 663 N N . LEU A 1 85 ? -14.355 -13.483 34.686 1.00 71.25 85 LEU A N 1
ATOM 664 C CA . LEU A 1 85 ? -15.812 -13.497 34.523 1.00 71.25 85 LEU A CA 1
ATOM 665 C C . LEU A 1 85 ? -16.425 -12.123 34.826 1.00 71.25 85 LEU A C 1
ATOM 667 O O . LEU A 1 85 ? -17.250 -11.645 34.052 1.00 71.25 85 LEU A O 1
ATOM 671 N N . ALA A 1 86 ? -15.968 -11.436 35.876 1.00 71.88 86 ALA A N 1
ATOM 672 C CA . ALA A 1 86 ? -16.420 -10.082 36.198 1.00 71.88 86 ALA A CA 1
ATOM 673 C C . ALA A 1 86 ? -15.994 -9.049 35.138 1.00 71.88 86 ALA A C 1
ATOM 675 O O . ALA A 1 86 ? -16.739 -8.106 34.862 1.00 71.88 86 ALA A O 1
ATOM 676 N N . ALA A 1 87 ? -14.819 -9.216 34.519 1.00 67.62 87 ALA A N 1
ATOM 677 C CA . ALA A 1 87 ? -14.376 -8.374 33.410 1.00 67.62 87 ALA A CA 1
ATOM 678 C C . ALA A 1 87 ? -15.235 -8.597 32.155 1.00 67.62 87 ALA A C 1
ATOM 680 O O . ALA A 1 87 ? -15.653 -7.621 31.535 1.00 67.62 87 ALA A O 1
ATOM 681 N N . ARG A 1 88 ? -15.567 -9.856 31.834 1.00 70.38 88 ARG A N 1
ATOM 682 C CA . ARG A 1 88 ? -16.481 -10.209 30.732 1.00 70.38 88 ARG A CA 1
ATOM 683 C C . ARG A 1 88 ? -17.906 -9.703 30.974 1.00 70.38 88 ARG A C 1
ATOM 685 O O . ARG A 1 88 ? -18.531 -9.177 30.063 1.00 70.38 88 ARG A O 1
ATOM 692 N N . GLU A 1 89 ? -18.405 -9.774 32.207 1.00 66.19 89 GLU A N 1
ATOM 693 C CA . GLU A 1 89 ? -19.742 -9.266 32.542 1.00 66.19 89 GLU A CA 1
ATOM 694 C C . GLU A 1 89 ? -19.807 -7.726 32.483 1.00 66.19 89 GLU A C 1
ATOM 696 O O . GLU A 1 89 ? -20.833 -7.155 32.109 1.00 66.19 89 GLU A O 1
ATOM 701 N N . ARG A 1 90 ? -18.706 -7.026 32.803 1.00 62.12 90 ARG A N 1
ATOM 702 C CA . ARG A 1 90 ? -18.607 -5.563 32.645 1.00 62.12 90 ARG A CA 1
ATOM 703 C C . ARG A 1 90 ? -18.585 -5.142 31.177 1.00 62.12 90 ARG A C 1
ATOM 705 O O . ARG A 1 90 ? -19.310 -4.213 30.823 1.00 62.12 90 ARG A O 1
ATOM 712 N N . THR A 1 91 ? -17.821 -5.829 30.328 1.00 58.66 91 THR A N 1
ATOM 713 C CA . THR A 1 91 ? -17.796 -5.540 28.884 1.00 58.66 91 THR A CA 1
ATOM 714 C C . THR A 1 91 ? -19.126 -5.889 28.207 1.00 58.66 91 THR A C 1
ATOM 716 O O . THR A 1 91 ? -19.569 -5.176 27.303 1.00 58.66 91 THR A O 1
ATOM 719 N N . GLU A 1 92 ? -19.835 -6.910 28.694 1.00 58.72 92 GLU A N 1
ATOM 720 C CA . GLU A 1 92 ? -21.168 -7.268 28.203 1.00 58.72 92 GLU A CA 1
ATOM 721 C C . GLU A 1 92 ? -22.259 -6.280 28.663 1.00 58.72 92 GLU A C 1
ATOM 723 O O . GLU A 1 92 ? -23.089 -5.859 27.854 1.00 58.72 92 GLU A O 1
ATOM 728 N N . LYS A 1 93 ? -22.228 -5.811 29.921 1.00 55.88 93 LYS A N 1
ATOM 729 C CA . LYS A 1 93 ? -23.146 -4.764 30.419 1.00 55.88 93 LYS A CA 1
ATOM 730 C C . LYS A 1 93 ? -22.932 -3.406 29.743 1.00 55.88 93 LYS A C 1
ATOM 732 O O . LYS A 1 93 ? -23.900 -2.670 29.548 1.00 55.88 93 LYS A O 1
ATOM 737 N N . GLU A 1 94 ? -21.704 -3.077 29.344 1.00 52.22 94 GLU A N 1
ATOM 738 C CA . GLU A 1 94 ? -21.409 -1.873 28.554 1.00 52.22 94 GLU A CA 1
ATOM 739 C C . GLU A 1 94 ? -21.914 -1.998 27.105 1.00 52.22 94 GLU A C 1
ATOM 741 O O . GLU A 1 94 ? -22.451 -1.039 26.548 1.00 52.22 94 GLU A O 1
ATOM 746 N N . SER A 1 95 ? -21.869 -3.208 26.539 1.00 49.09 95 SER A N 1
ATOM 747 C CA . SER A 1 95 ? -22.422 -3.513 25.211 1.00 49.09 95 SER A CA 1
ATOM 748 C C . SER A 1 95 ? -23.959 -3.518 25.191 1.00 49.09 95 SER A C 1
ATOM 750 O O . SER A 1 95 ? -24.568 -3.129 24.195 1.00 49.09 95 SER A O 1
ATOM 752 N N . GLN A 1 96 ? -24.618 -3.886 26.297 1.00 48.28 96 GLN A N 1
ATOM 753 C CA . GLN A 1 96 ? -26.087 -3.883 26.400 1.00 48.28 96 GLN A CA 1
ATOM 754 C C . GLN A 1 96 ? -26.694 -2.511 26.747 1.00 48.28 96 GLN A C 1
ATOM 756 O O . GLN A 1 96 ? -27.860 -2.276 26.436 1.00 48.28 96 GLN A O 1
ATOM 761 N N . ARG A 1 97 ? -25.919 -1.564 27.300 1.00 50.62 97 ARG A N 1
ATOM 762 C CA . ARG A 1 97 ? -26.351 -0.160 27.485 1.00 50.62 97 ARG A CA 1
ATOM 763 C C . ARG A 1 97 ? -26.408 0.657 26.184 1.00 50.62 97 ARG A C 1
ATOM 765 O O . ARG A 1 97 ? -26.902 1.779 26.203 1.00 50.62 97 ARG A O 1
ATOM 772 N N . LYS A 1 98 ? -25.952 0.097 25.057 1.00 46.50 98 LYS A N 1
ATOM 773 C CA . LYS A 1 98 ? -26.057 0.675 23.703 1.00 46.50 98 LYS A CA 1
ATOM 774 C C . LYS A 1 98 ? -27.117 -0.013 22.828 1.00 46.50 98 LYS A C 1
ATOM 776 O O . LYS A 1 98 ? -26.988 -0.044 21.607 1.00 46.50 98 LYS A O 1
ATOM 781 N N . LYS A 1 99 ? -28.190 -0.544 23.421 1.00 43.91 99 LYS A N 1
ATOM 782 C CA . LYS A 1 99 ? -29.420 -0.836 22.671 1.00 43.91 99 LYS A CA 1
ATOM 783 C C . LYS A 1 99 ? -30.356 0.378 22.749 1.00 43.91 99 LYS A C 1
ATOM 785 O O . LYS A 1 99 ? -30.758 0.722 23.858 1.00 43.91 99 LYS A O 1
ATOM 790 N N . PRO A 1 100 ? -30.696 1.037 21.626 1.00 42.69 100 PRO A N 1
ATOM 791 C CA . PRO A 1 100 ? -31.769 2.021 21.617 1.00 42.69 100 PRO A CA 1
ATOM 792 C C . PRO A 1 100 ? -33.105 1.312 21.880 1.00 42.69 100 PRO A C 1
ATOM 794 O O . PRO A 1 100 ? -33.348 0.211 21.380 1.00 42.69 100 PRO A O 1
ATOM 797 N N . GLU A 1 101 ? -33.941 1.931 22.707 1.00 37.09 101 GLU A N 1
ATOM 798 C CA . GLU A 1 101 ? -35.288 1.462 23.027 1.00 37.09 101 GLU A CA 1
ATOM 799 C C . GLU A 1 101 ? -36.182 1.356 21.774 1.00 37.09 101 GLU A C 1
ATOM 801 O O . GLU A 1 101 ? -36.026 2.142 20.834 1.00 37.09 101 GLU A O 1
ATOM 806 N N . PRO A 1 102 ? -37.155 0.424 21.735 1.00 51.78 102 PRO A N 1
ATOM 807 C CA . PRO A 1 102 ? -38.137 0.356 20.668 1.00 51.78 102 PRO A CA 1
ATOM 808 C C . PRO A 1 102 ? -39.349 1.218 21.038 1.00 51.78 102 PRO A C 1
ATOM 810 O O . PRO A 1 102 ? -40.186 0.804 21.836 1.00 51.78 102 PRO A O 1
ATOM 813 N N . GLY A 1 103 ? -39.494 2.397 20.436 1.00 42.59 103 GLY A N 1
ATOM 814 C CA . GLY A 1 103 ? -40.757 3.121 20.563 1.00 42.59 103 GLY A CA 1
ATOM 815 C C . GLY A 1 103 ? -40.733 4.585 20.166 1.00 42.59 103 GLY A C 1
ATOM 816 O O . GLY A 1 103 ? -40.336 5.429 20.953 1.00 42.59 103 GLY A O 1
ATOM 817 N N . ALA A 1 104 ? -41.314 4.845 18.994 1.00 48.12 104 ALA A N 1
ATOM 818 C CA . ALA A 1 104 ? -41.854 6.124 18.544 1.00 48.12 104 ALA A CA 1
ATOM 819 C C . ALA A 1 104 ? -40.846 7.241 18.231 1.00 48.12 104 ALA A C 1
ATOM 821 O O . ALA A 1 104 ? -40.582 8.098 19.056 1.00 48.12 104 ALA A O 1
ATOM 822 N N . GLU A 1 105 ? -40.476 7.354 16.954 1.00 36.88 105 GLU A N 1
ATOM 823 C CA . GLU A 1 105 ? -40.820 8.578 16.232 1.00 36.88 105 GLU A CA 1
ATOM 824 C C . GLU A 1 105 ? -40.907 8.353 14.722 1.00 36.88 105 GLU A C 1
ATOM 826 O O . GLU A 1 105 ? -40.357 7.420 14.140 1.00 36.88 105 GLU A O 1
ATOM 831 N N . LYS A 1 106 ? -41.760 9.170 14.124 1.00 45.97 106 LYS A N 1
ATOM 832 C CA . LYS A 1 106 ? -42.293 9.065 12.776 1.00 45.97 106 LYS A CA 1
ATOM 833 C C . LYS A 1 106 ? -41.214 9.353 11.732 1.00 45.97 106 LYS A C 1
ATOM 835 O O . LYS A 1 106 ? -40.462 10.303 11.870 1.00 45.97 106 LYS A O 1
ATOM 840 N N . GLY A 1 107 ? -41.253 8.577 10.649 1.00 44.09 107 GLY A N 1
ATOM 841 C CA . GLY A 1 107 ? -40.942 9.002 9.282 1.00 44.09 107 GLY A CA 1
ATOM 842 C C . GLY A 1 107 ? -39.749 9.938 9.076 1.00 44.09 107 GLY A C 1
ATOM 843 O O . GLY A 1 107 ? -39.922 11.147 8.984 1.00 44.09 107 GLY A O 1
ATOM 844 N N . ALA A 1 108 ? -38.584 9.357 8.809 1.00 44.28 108 ALA A N 1
ATOM 845 C CA . ALA A 1 108 ? -37.594 9.963 7.928 1.00 44.28 108 ALA A CA 1
ATOM 846 C C . ALA A 1 108 ? -37.081 8.869 6.975 1.00 44.28 108 ALA A C 1
ATOM 848 O O . ALA A 1 108 ? -36.769 7.767 7.437 1.00 44.28 108 ALA A O 1
ATOM 849 N N . PRO A 1 109 ? -37.053 9.102 5.652 1.00 46.81 109 PRO A N 1
ATOM 850 C CA . PRO A 1 109 ? -36.555 8.116 4.708 1.00 46.81 109 PRO A CA 1
ATOM 851 C C . PRO A 1 109 ? -35.060 7.914 4.960 1.00 46.81 109 PRO A C 1
ATOM 853 O O . PRO A 1 109 ? -34.315 8.881 5.116 1.00 46.81 109 PRO A O 1
ATOM 856 N N . ALA A 1 110 ? -34.627 6.654 5.001 1.00 48.41 110 ALA A N 1
ATOM 857 C CA . ALA A 1 110 ? -33.213 6.311 4.977 1.00 48.41 110 ALA A CA 1
ATOM 858 C C . ALA A 1 110 ? -32.519 7.105 3.853 1.00 48.41 110 ALA A C 1
ATOM 860 O O . ALA A 1 110 ? -33.034 7.100 2.726 1.00 48.41 110 ALA A O 1
ATOM 861 N N . PRO A 1 111 ? -31.383 7.783 4.111 1.00 52.91 111 PRO A N 1
ATOM 862 C CA . PRO A 1 111 ? -30.633 8.384 3.026 1.00 52.91 111 PRO A CA 1
ATOM 863 C C . PRO A 1 111 ? -30.222 7.260 2.064 1.00 52.91 111 PRO A C 1
ATOM 865 O O . PRO A 1 111 ? -29.836 6.168 2.502 1.00 52.91 111 PRO A O 1
ATOM 868 N N . PRO A 1 112 ? -30.355 7.475 0.750 1.00 46.47 112 PRO A N 1
ATOM 869 C CA . PRO A 1 112 ? -30.045 6.451 -0.225 1.00 46.47 112 PRO A CA 1
ATOM 870 C C . PRO A 1 112 ? -28.561 6.087 -0.105 1.00 46.47 112 PRO A C 1
ATOM 872 O O . PRO A 1 112 ? -27.682 6.947 -0.138 1.00 46.47 112 PRO A O 1
ATOM 875 N N . LYS A 1 113 ? -28.278 4.783 -0.013 1.00 52.69 113 LYS A N 1
ATOM 876 C CA . LYS A 1 113 ? -26.928 4.187 0.025 1.00 52.69 113 LYS A CA 1
ATOM 8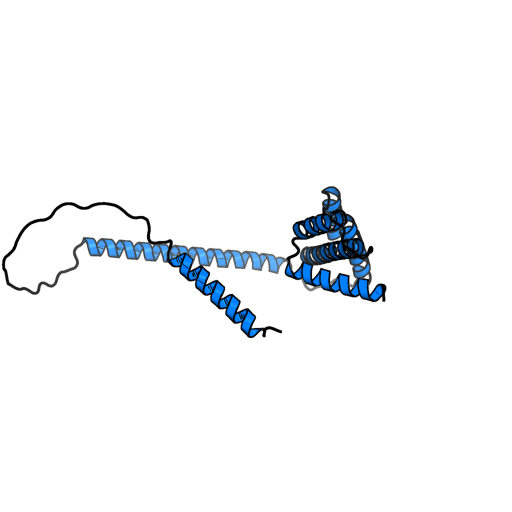77 C C . LYS A 1 113 ? -26.084 4.475 -1.236 1.00 52.69 113 LYS A C 1
ATOM 879 O O . LYS A 1 113 ? -25.003 3.924 -1.392 1.00 52.69 113 LYS A O 1
ATOM 884 N N . SER A 1 114 ? -26.561 5.334 -2.137 1.00 46.62 114 SER A N 1
ATOM 885 C CA . SER A 1 114 ? -25.893 5.745 -3.370 1.00 46.62 114 SER A CA 1
ATOM 886 C C . SER A 1 114 ? -24.815 6.815 -3.165 1.00 46.62 114 SER A C 1
ATOM 888 O O . SER A 1 114 ? -23.980 6.979 -4.046 1.00 46.62 114 SER A O 1
ATOM 890 N N . SER A 1 115 ? -24.795 7.524 -2.026 1.00 53.38 115 SER A N 1
ATOM 891 C CA . SER A 1 115 ? -23.774 8.555 -1.750 1.00 53.38 115 SER A CA 1
ATOM 892 C C . SER A 1 115 ? -22.483 8.002 -1.133 1.00 53.38 115 SER A C 1
ATOM 894 O O . SER A 1 115 ? -21.423 8.590 -1.325 1.00 53.38 115 SER A O 1
ATOM 896 N N . GLY A 1 116 ? -22.540 6.855 -0.444 1.00 59.03 116 GLY A N 1
ATOM 897 C CA . GLY A 1 116 ? -21.376 6.271 0.241 1.00 59.03 116 GLY A CA 1
ATOM 898 C C . GLY A 1 116 ? -20.278 5.782 -0.709 1.00 59.03 116 GLY A C 1
ATOM 899 O O . GLY A 1 116 ? -19.099 5.919 -0.409 1.00 59.03 116 GLY A O 1
ATOM 900 N N . ILE A 1 117 ? -20.648 5.293 -1.897 1.00 62.78 117 ILE A N 1
ATOM 901 C CA . ILE A 1 117 ? -19.687 4.797 -2.899 1.00 62.78 117 ILE A CA 1
ATOM 902 C C . ILE A 1 117 ? -18.818 5.946 -3.436 1.00 62.78 117 ILE A C 1
ATOM 904 O O . ILE A 1 117 ? -17.606 5.801 -3.587 1.00 62.78 117 ILE A O 1
ATOM 908 N N . THR A 1 118 ? -19.417 7.112 -3.687 1.00 70.81 118 THR A N 1
ATOM 909 C CA . THR A 1 118 ? -18.689 8.307 -4.141 1.00 70.81 118 THR A CA 1
ATOM 910 C C . THR A 1 118 ? -17.778 8.855 -3.038 1.00 70.81 118 THR A C 1
ATOM 912 O O . THR A 1 118 ? -16.653 9.275 -3.318 1.00 70.81 118 THR A O 1
ATOM 915 N N . SER A 1 119 ? -18.231 8.796 -1.782 1.00 79.75 119 SER A N 1
ATOM 916 C CA . SER A 1 119 ? -17.447 9.182 -0.605 1.00 79.75 119 SER A CA 1
ATOM 917 C C . SER A 1 119 ? -16.225 8.287 -0.399 1.00 79.75 119 SER A C 1
ATOM 919 O O . SER A 1 119 ? -15.116 8.802 -0.277 1.00 79.75 119 SER A O 1
ATOM 921 N N . ILE A 1 120 ? -16.401 6.963 -0.453 1.00 85.69 120 ILE A N 1
ATOM 922 C CA . ILE A 1 120 ? -15.298 5.996 -0.350 1.00 85.69 120 ILE A CA 1
ATOM 923 C C . ILE A 1 120 ? -14.304 6.210 -1.487 1.00 85.69 120 ILE A C 1
ATOM 925 O O . ILE A 1 120 ? -13.111 6.319 -1.241 1.00 85.69 120 ILE A O 1
ATOM 929 N N . ARG A 1 121 ? -14.779 6.383 -2.725 1.00 87.38 121 ARG A N 1
ATOM 930 C CA . ARG A 1 121 ? -13.889 6.636 -3.864 1.00 87.38 121 ARG A CA 1
ATOM 931 C C . ARG A 1 121 ? -13.050 7.899 -3.669 1.00 87.38 121 ARG A C 1
ATOM 933 O O . ARG A 1 121 ? -11.861 7.884 -3.964 1.00 87.38 121 ARG A O 1
ATOM 940 N N . THR A 1 122 ? -13.655 8.979 -3.177 1.00 87.94 122 THR A N 1
ATOM 941 C CA . THR A 1 122 ? -12.939 10.236 -2.897 1.00 87.94 122 THR A CA 1
ATOM 942 C C . THR A 1 122 ? -11.884 10.032 -1.813 1.00 87.94 122 THR A C 1
ATOM 944 O O . THR A 1 122 ? -10.750 10.485 -1.962 1.00 87.94 122 THR A O 1
ATOM 947 N N . TYR A 1 123 ? -12.234 9.290 -0.763 1.00 91.75 123 TYR A N 1
ATOM 948 C CA . TYR A 1 123 ? -11.313 8.920 0.302 1.00 91.75 123 TYR A CA 1
ATOM 949 C C . TYR A 1 123 ? -10.121 8.107 -0.218 1.00 91.75 123 TYR A C 1
ATOM 951 O O . TYR A 1 123 ? -8.979 8.475 0.039 1.00 91.75 123 TYR A O 1
ATOM 959 N N . THR A 1 124 ? -10.366 7.070 -1.023 1.00 91.69 124 THR A N 1
ATOM 960 C CA . THR A 1 124 ? -9.317 6.246 -1.641 1.00 91.69 124 THR A CA 1
ATOM 961 C C . THR A 1 124 ? -8.381 7.075 -2.520 1.00 91.69 124 THR A C 1
ATOM 963 O O . THR A 1 124 ? -7.175 6.861 -2.499 1.00 91.69 124 THR A O 1
ATOM 966 N N . GLN A 1 125 ? -8.900 8.053 -3.273 1.00 90.75 125 GLN A N 1
ATOM 967 C CA . GLN A 1 125 ? -8.058 8.940 -4.090 1.00 90.75 125 GLN A CA 1
ATOM 968 C C . GLN A 1 125 ? -7.129 9.809 -3.234 1.00 90.75 125 GLN A C 1
ATOM 970 O O . GLN A 1 125 ? -5.954 9.954 -3.564 1.00 90.75 125 GLN A O 1
ATOM 975 N N . LEU A 1 126 ? -7.632 10.357 -2.125 1.00 91.38 126 LEU A N 1
ATOM 976 C CA . LEU A 1 126 ? -6.817 11.119 -1.175 1.00 91.38 126 LEU A CA 1
ATOM 977 C C . LEU A 1 126 ? -5.769 10.239 -0.497 1.00 91.38 126 LEU A C 1
ATOM 979 O O . LEU A 1 126 ? -4.617 10.646 -0.381 1.00 91.38 126 LEU A O 1
ATOM 983 N N . LEU A 1 127 ? -6.149 9.018 -0.122 1.00 93.00 127 LEU A N 1
ATOM 984 C CA . LEU A 1 127 ? -5.240 8.020 0.430 1.00 93.00 127 LEU A CA 1
ATOM 985 C C . LEU A 1 127 ? -4.115 7.716 -0.571 1.00 93.00 127 LEU A C 1
ATOM 987 O O . LEU A 1 127 ? -2.941 7.774 -0.224 1.00 93.00 127 LEU A O 1
ATOM 991 N N . LYS A 1 128 ? -4.460 7.503 -1.845 1.00 92.50 128 LYS A N 1
ATOM 992 C CA . LYS A 1 128 ? -3.488 7.278 -2.922 1.00 92.50 128 LYS A CA 1
ATOM 993 C C . LYS A 1 128 ? -2.555 8.461 -3.129 1.00 92.50 128 LYS A C 1
ATOM 995 O O . LYS A 1 128 ? -1.363 8.270 -3.345 1.00 92.50 128 LYS A O 1
ATOM 1000 N N . GLN A 1 129 ? -3.078 9.680 -3.045 1.00 90.50 129 GLN A N 1
ATOM 1001 C CA . GLN A 1 129 ? -2.267 10.884 -3.160 1.00 90.50 129 GLN A CA 1
ATOM 1002 C C . GLN A 1 129 ? -1.283 11.024 -1.993 1.00 90.50 129 GLN A C 1
ATOM 1004 O O . GLN A 1 129 ? -0.116 11.311 -2.244 1.00 90.50 129 GLN A O 1
ATOM 1009 N N . ALA A 1 130 ? -1.731 10.768 -0.763 1.00 91.75 130 ALA A N 1
ATOM 1010 C CA . ALA A 1 130 ? -0.896 10.831 0.436 1.00 91.75 130 ALA A CA 1
ATOM 1011 C C . ALA A 1 130 ? 0.186 9.738 0.466 1.00 91.75 130 ALA A C 1
ATOM 1013 O O . ALA A 1 130 ? 1.273 9.951 0.984 1.00 91.75 130 ALA A O 1
ATOM 1014 N N . TRP A 1 131 ? -0.086 8.562 -0.107 1.00 90.69 131 TRP A N 1
ATOM 1015 C CA . TRP A 1 131 ? 0.880 7.460 -0.169 1.00 90.69 131 TRP A CA 1
ATOM 1016 C C . TRP A 1 131 ? 1.798 7.502 -1.399 1.00 90.69 131 TRP A C 1
ATOM 1018 O O . TRP A 1 131 ? 2.695 6.664 -1.521 1.00 90.69 131 TRP A O 1
ATOM 1028 N N . ARG A 1 132 ? 1.601 8.452 -2.323 1.00 86.19 132 ARG A N 1
ATOM 1029 C CA . ARG A 1 132 ? 2.276 8.481 -3.634 1.00 86.19 132 ARG A CA 1
ATOM 1030 C C . ARG A 1 132 ? 3.797 8.608 -3.539 1.00 86.19 132 ARG A C 1
ATOM 1032 O O . ARG A 1 132 ? 4.516 8.053 -4.367 1.00 86.19 132 ARG A O 1
ATOM 1039 N N . ASP A 1 133 ? 4.284 9.351 -2.555 1.00 83.69 133 ASP A N 1
ATOM 1040 C CA . ASP A 1 133 ? 5.711 9.529 -2.271 1.00 83.69 133 ASP A CA 1
ATOM 1041 C C . ASP A 1 133 ? 6.290 8.405 -1.381 1.00 83.69 133 ASP A C 1
ATOM 1043 O O . ASP A 1 133 ? 7.488 8.374 -1.089 1.00 83.69 133 ASP A O 1
ATOM 1047 N N . GLY A 1 134 ? 5.445 7.451 -0.977 1.00 80.56 134 GLY A N 1
ATOM 1048 C CA . GLY A 1 134 ? 5.783 6.343 -0.097 1.00 80.56 134 GLY A CA 1
ATOM 1049 C C . GLY A 1 134 ? 5.781 6.695 1.392 1.00 80.56 134 GLY A C 1
ATOM 1050 O O . GLY A 1 134 ? 6.269 5.883 2.186 1.00 80.56 134 GLY A O 1
ATOM 1051 N N . SER A 1 135 ? 5.303 7.873 1.803 1.00 86.62 135 SER A N 1
ATOM 1052 C CA . SER A 1 135 ? 5.130 8.231 3.217 1.00 86.62 135 SER A CA 1
ATOM 1053 C C . SER A 1 135 ? 4.105 9.336 3.429 1.00 86.62 135 SER A C 1
ATOM 1055 O O . SER A 1 135 ? 4.334 10.472 3.048 1.00 86.62 135 SER A O 1
ATOM 1057 N N . VAL A 1 136 ? 3.075 9.035 4.212 1.00 88.50 136 VAL A N 1
ATOM 1058 C CA . VAL A 1 136 ? 2.090 10.033 4.637 1.00 88.50 136 VAL A CA 1
ATOM 1059 C C . VAL A 1 136 ? 2.712 11.002 5.647 1.00 88.50 136 VAL A C 1
ATOM 1061 O O . VAL A 1 136 ? 3.297 10.587 6.653 1.00 88.50 136 VAL A O 1
ATOM 1064 N N . SER A 1 137 ? 2.587 12.304 5.393 1.00 91.25 137 SER A N 1
ATOM 1065 C CA . SER A 1 137 ? 2.993 13.348 6.334 1.00 91.25 137 SER A CA 1
ATOM 1066 C C . SER A 1 137 ? 2.001 13.492 7.493 1.00 91.25 137 SER A C 1
ATOM 1068 O O . SER A 1 137 ? 0.849 13.069 7.426 1.00 91.25 137 SER A O 1
ATOM 1070 N N . LYS A 1 138 ? 2.427 14.144 8.579 1.00 90.62 138 LYS A N 1
ATOM 1071 C CA . LYS A 1 138 ? 1.578 14.323 9.766 1.00 90.62 138 LYS A CA 1
ATOM 1072 C C . LYS A 1 138 ? 0.309 15.134 9.478 1.00 90.62 138 LYS A C 1
ATOM 1074 O O . LYS A 1 138 ? -0.742 14.854 10.048 1.00 90.62 138 LYS A O 1
ATOM 1079 N N . ASP A 1 139 ? 0.405 16.138 8.610 1.00 89.12 139 ASP A N 1
ATOM 1080 C CA . ASP A 1 139 ? -0.747 16.944 8.205 1.00 89.12 139 ASP A CA 1
ATOM 1081 C C . ASP A 1 139 ? -1.729 16.121 7.358 1.00 89.12 139 ASP A C 1
AT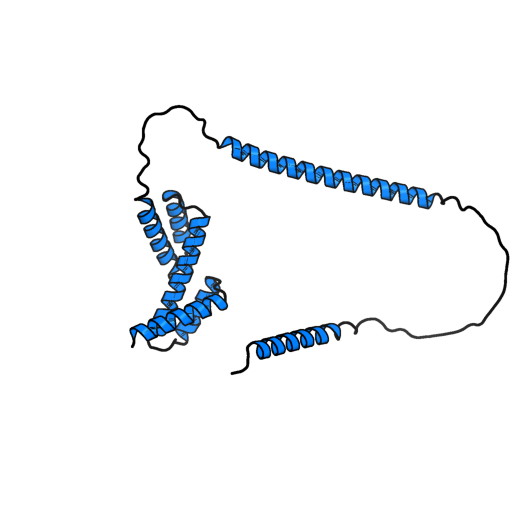OM 1083 O O . ASP A 1 139 ? -2.938 16.176 7.585 1.00 89.12 139 ASP A O 1
ATOM 1087 N N . GLU A 1 140 ? -1.223 15.285 6.448 1.00 91.38 140 GLU A N 1
ATOM 1088 C CA . GLU A 1 140 ? -2.048 14.372 5.648 1.00 91.38 140 GLU A CA 1
ATOM 1089 C C . GLU A 1 140 ? -2.718 13.299 6.511 1.00 91.38 140 GLU A C 1
ATOM 1091 O O . GLU A 1 140 ? -3.900 13.021 6.323 1.00 91.38 140 GLU A O 1
ATOM 1096 N N . GLU A 1 141 ? -2.022 12.750 7.508 1.00 90.56 141 GLU A N 1
ATOM 1097 C CA . GLU A 1 141 ? -2.591 11.797 8.469 1.00 90.56 141 GLU A CA 1
ATOM 1098 C C . GLU A 1 141 ? -3.760 12.420 9.254 1.00 90.56 141 GLU A C 1
ATOM 1100 O O . GLU A 1 141 ? -4.819 11.802 9.414 1.00 90.56 141 GLU A O 1
ATOM 1105 N N . LEU A 1 142 ? -3.612 13.674 9.701 1.00 90.88 142 LEU A N 1
ATOM 1106 C CA . LEU A 1 142 ? -4.682 14.414 10.375 1.00 90.88 142 LEU A CA 1
ATOM 1107 C C . LEU A 1 142 ? -5.872 14.666 9.443 1.00 90.88 142 LEU A C 1
ATOM 1109 O O . LEU A 1 142 ? -7.020 14.463 9.849 1.00 90.88 142 LEU A O 1
ATOM 1113 N N . MET A 1 143 ? -5.614 15.065 8.195 1.00 89.44 143 MET A N 1
ATOM 1114 C CA . MET A 1 143 ? -6.658 15.271 7.187 1.00 89.44 143 MET A CA 1
ATOM 1115 C C . MET A 1 143 ? -7.405 13.973 6.869 1.00 89.44 143 MET A C 1
ATOM 1117 O O . MET A 1 143 ? -8.636 13.962 6.859 1.00 89.44 143 MET A O 1
ATOM 1121 N N . LEU A 1 144 ? -6.685 12.866 6.670 1.00 91.81 144 LEU A N 1
ATOM 1122 C CA . LEU A 1 144 ? -7.267 11.547 6.420 1.00 91.81 144 LEU A CA 1
ATOM 1123 C C . LEU A 1 144 ? -8.079 11.058 7.618 1.00 91.81 144 LEU A C 1
ATOM 1125 O O . LEU A 1 144 ? -9.151 10.489 7.430 1.00 91.81 144 LEU A O 1
ATOM 1129 N N . THR A 1 145 ? -7.618 11.317 8.843 1.00 90.56 145 THR A N 1
ATOM 1130 C CA . THR A 1 145 ? -8.349 10.968 10.069 1.00 90.56 145 THR A CA 1
ATOM 1131 C C . THR A 1 145 ? -9.653 11.754 10.190 1.00 90.56 145 THR A C 1
ATOM 1133 O O . THR A 1 145 ? -10.700 11.168 10.481 1.00 90.56 145 THR A O 1
ATOM 1136 N N . ALA A 1 146 ? -9.608 13.067 9.946 1.00 89.19 146 ALA A N 1
ATOM 1137 C CA . ALA A 1 146 ? -10.791 13.923 9.969 1.00 89.19 146 ALA A CA 1
ATOM 1138 C C . ALA A 1 146 ? -11.802 13.498 8.894 1.00 89.19 146 ALA A C 1
ATOM 1140 O O . ALA A 1 146 ? -12.975 13.286 9.200 1.00 89.19 146 ALA A O 1
ATOM 1141 N N . LEU A 1 147 ? -11.329 13.277 7.665 1.00 89.56 147 LEU A N 1
ATOM 1142 C CA . LEU A 1 147 ? -12.173 12.857 6.551 1.00 89.56 147 LEU A CA 1
ATOM 1143 C C . LEU A 1 147 ? -12.769 11.465 6.776 1.00 89.56 147 LEU A C 1
ATOM 1145 O O . LEU A 1 147 ? -13.941 11.239 6.494 1.00 89.56 147 LEU A O 1
ATOM 1149 N N . ARG A 1 148 ? -12.000 10.532 7.343 1.00 91.38 148 ARG A N 1
ATOM 1150 C CA . ARG A 1 148 ? -12.503 9.204 7.715 1.00 91.38 148 ARG A CA 1
ATOM 1151 C C . ARG A 1 148 ? -13.680 9.313 8.687 1.00 91.38 148 ARG A C 1
ATOM 1153 O O . ARG A 1 148 ? -14.686 8.631 8.506 1.00 91.38 148 ARG A O 1
ATOM 1160 N N . ALA A 1 149 ? -13.555 10.169 9.705 1.00 88.38 149 ALA A N 1
ATOM 1161 C CA . ALA A 1 149 ? -14.610 10.398 10.689 1.00 88.38 149 ALA A CA 1
ATOM 1162 C C . ALA A 1 149 ? -15.853 11.050 10.063 1.00 88.38 149 ALA A C 1
ATOM 1164 O O . ALA A 1 149 ? -16.971 10.652 10.380 1.00 88.38 149 ALA A O 1
ATOM 1165 N N . GLU A 1 150 ? -15.663 12.004 9.150 1.00 88.56 150 GLU A N 1
ATOM 1166 C CA . GLU A 1 150 ? -16.750 12.677 8.432 1.00 88.56 150 GLU A CA 1
ATOM 1167 C C . GLU A 1 150 ? -17.511 11.726 7.496 1.00 88.56 150 GLU A C 1
ATOM 1169 O O . GLU A 1 150 ? -18.738 11.771 7.416 1.00 88.56 150 GLU A O 1
ATOM 1174 N N . LEU A 1 151 ? -16.792 10.821 6.829 1.00 87.19 151 LEU A N 1
ATOM 1175 C CA . LEU A 1 151 ? -17.371 9.833 5.920 1.00 87.19 151 LEU A CA 1
ATOM 1176 C C . LEU A 1 151 ? -17.906 8.583 6.632 1.00 87.19 151 LEU A C 1
ATOM 1178 O O . LEU A 1 151 ? -18.526 7.737 5.988 1.00 87.19 151 LEU A O 1
ATOM 1182 N N . GLY A 1 152 ? -17.685 8.463 7.944 1.00 87.62 152 GLY A N 1
ATOM 1183 C CA . GLY A 1 152 ? -18.118 7.313 8.738 1.00 87.62 152 GLY A CA 1
ATOM 1184 C C . GLY A 1 152 ? -17.402 6.008 8.381 1.00 87.62 152 GLY A C 1
ATOM 1185 O O . GLY A 1 152 ? -17.968 4.940 8.592 1.00 87.62 152 GLY A O 1
ATOM 1186 N N . ILE A 1 153 ? -16.182 6.090 7.841 1.00 88.38 153 ILE A N 1
ATOM 1187 C CA . ILE A 1 153 ? -15.372 4.924 7.467 1.00 88.38 153 ILE A CA 1
ATOM 1188 C C . ILE A 1 153 ? -14.791 4.304 8.743 1.00 88.38 153 ILE A C 1
ATOM 1190 O O . ILE A 1 153 ? -14.199 4.993 9.584 1.00 88.38 153 ILE A O 1
ATOM 1194 N N . SER A 1 154 ? -14.971 2.997 8.913 1.00 89.56 154 SER A N 1
ATOM 1195 C CA . SER A 1 154 ? -14.430 2.281 10.066 1.00 89.56 154 SER A CA 1
ATOM 1196 C C . SER A 1 154 ? -12.901 2.152 10.003 1.00 89.56 154 SER A C 1
ATOM 1198 O O . SER A 1 154 ? -12.263 2.362 8.974 1.00 89.56 154 SER A O 1
ATOM 1200 N N . LEU A 1 155 ? -12.287 1.814 11.139 1.00 88.38 155 LEU A N 1
ATOM 1201 C CA . LEU A 1 155 ? -10.848 1.532 11.205 1.00 88.38 155 LEU A CA 1
ATOM 1202 C C . LEU A 1 155 ? -10.448 0.335 10.330 1.00 88.38 155 LEU A C 1
ATOM 1204 O O . LEU A 1 155 ? -9.368 0.353 9.755 1.00 88.38 155 LEU A O 1
ATOM 1208 N N . GLU A 1 156 ? -11.316 -0.673 10.247 1.00 90.81 156 GLU A N 1
ATOM 1209 C CA . GLU A 1 156 ? -11.117 -1.875 9.433 1.00 90.81 156 GLU A CA 1
ATOM 1210 C C . GLU A 1 156 ? -11.168 -1.531 7.941 1.00 90.81 156 GLU A C 1
ATOM 1212 O O . GLU A 1 156 ? -10.191 -1.757 7.237 1.00 90.81 156 GLU A O 1
ATOM 1217 N N . GLU A 1 157 ? -12.223 -0.839 7.495 1.00 89.06 157 GLU A N 1
ATOM 1218 C CA . GLU A 1 157 ? -12.333 -0.374 6.104 1.00 89.06 157 GLU A CA 1
ATOM 1219 C C . GLU A 1 157 ? -11.168 0.539 5.704 1.00 89.06 157 GLU A C 1
ATOM 1221 O O . GLU A 1 157 ? -10.673 0.465 4.584 1.00 89.06 157 GLU A O 1
ATOM 1226 N N . HIS A 1 158 ? -10.707 1.406 6.609 1.00 91.62 158 HIS A N 1
ATOM 1227 C CA . HIS A 1 158 ? -9.529 2.231 6.357 1.00 91.62 158 HIS A CA 1
ATOM 1228 C C . HIS A 1 158 ? -8.260 1.391 6.172 1.00 91.62 158 HIS A C 1
ATOM 1230 O O . HIS A 1 158 ? -7.503 1.673 5.249 1.00 91.62 158 HIS A O 1
ATOM 1236 N N . ALA A 1 159 ? -8.032 0.385 7.021 1.00 91.12 159 ALA A N 1
ATOM 1237 C CA . ALA A 1 159 ? -6.859 -0.480 6.925 1.00 91.12 159 ALA A CA 1
ATOM 1238 C C . ALA A 1 159 ? -6.863 -1.299 5.625 1.00 91.12 159 ALA A C 1
ATOM 1240 O O . ALA A 1 159 ? -5.828 -1.408 4.968 1.00 91.12 159 ALA A O 1
ATOM 1241 N N . ASP A 1 160 ? -8.029 -1.808 5.223 1.00 91.81 160 ASP A N 1
ATOM 1242 C CA . ASP A 1 160 ? -8.191 -2.531 3.960 1.00 91.81 160 ASP A CA 1
ATOM 1243 C C . ASP A 1 160 ? -7.908 -1.613 2.761 1.00 91.81 160 ASP A C 1
ATOM 1245 O O . ASP A 1 160 ? -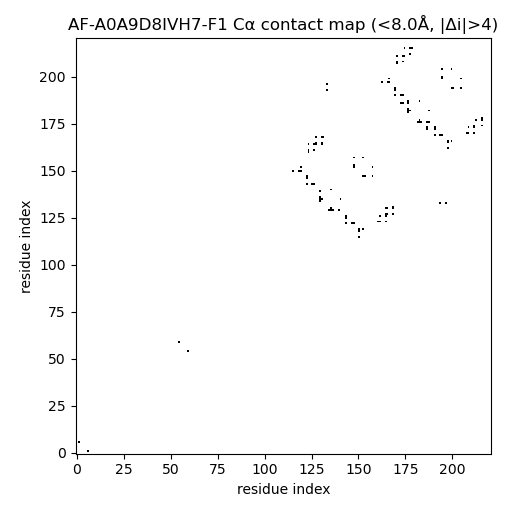7.082 -1.938 1.906 1.00 91.81 160 ASP A O 1
ATOM 1249 N N . LEU A 1 161 ? -8.513 -0.418 2.735 1.00 92.31 161 LEU A N 1
ATOM 1250 C CA . LEU A 1 161 ? -8.282 0.573 1.679 1.00 92.31 161 LEU A CA 1
ATOM 1251 C C . LEU A 1 161 ? -6.826 1.043 1.631 1.00 92.31 161 LEU A C 1
ATOM 1253 O O . LEU A 1 161 ? -6.284 1.255 0.549 1.00 92.31 161 LEU A O 1
ATOM 1257 N N . GLU A 1 162 ? -6.188 1.222 2.785 1.00 92.75 162 GLU A N 1
ATOM 1258 C CA . GLU A 1 162 ? -4.777 1.594 2.870 1.00 92.75 162 GLU A CA 1
ATOM 1259 C C . GLU A 1 162 ? -3.885 0.509 2.271 1.00 92.75 162 GLU A C 1
ATOM 1261 O O . GLU A 1 162 ? -3.019 0.812 1.448 1.00 92.75 162 GLU A O 1
ATOM 1266 N N . GLN A 1 163 ? -4.130 -0.753 2.621 1.00 92.25 163 GLN A N 1
ATOM 1267 C CA . GLN A 1 163 ? -3.375 -1.877 2.083 1.00 92.25 163 GLN A CA 1
ATOM 1268 C C . GLN A 1 163 ? -3.550 -2.004 0.565 1.00 92.25 163 GLN A C 1
ATOM 1270 O O . GLN A 1 163 ? -2.564 -2.224 -0.145 1.00 92.25 163 GLN A O 1
ATOM 1275 N N . GLU A 1 164 ? -4.779 -1.849 0.063 1.00 92.00 164 GLU A N 1
ATOM 1276 C CA . GLU A 1 164 ? -5.079 -1.852 -1.372 1.00 92.00 164 GLU A CA 1
ATOM 1277 C C . GLU A 1 164 ? -4.343 -0.726 -2.103 1.00 92.00 164 GLU A C 1
ATOM 1279 O O . GLU A 1 164 ? -3.667 -0.976 -3.102 1.00 92.00 164 GLU A O 1
ATOM 1284 N N . VAL A 1 165 ? -4.406 0.497 -1.573 1.00 93.62 165 VAL A N 1
ATOM 1285 C CA . VAL A 1 165 ? -3.751 1.674 -2.158 1.00 93.62 165 VAL A CA 1
ATOM 1286 C C . VAL A 1 165 ? -2.230 1.526 -2.181 1.00 93.62 165 VAL A C 1
ATOM 1288 O O . VAL A 1 165 ? -1.600 1.851 -3.186 1.00 93.62 165 VAL A O 1
ATOM 1291 N N . GLN A 1 166 ? -1.624 1.012 -1.110 1.00 93.25 166 GLN A N 1
ATOM 1292 C CA . GLN A 1 166 ? -0.181 0.759 -1.064 1.00 93.25 166 GLN A CA 1
ATOM 1293 C C . GLN A 1 166 ? 0.249 -0.254 -2.134 1.00 93.25 166 GLN A C 1
ATOM 1295 O O . GLN A 1 166 ? 1.251 -0.047 -2.821 1.00 93.25 166 GLN A O 1
ATOM 1300 N N . ILE A 1 167 ? -0.524 -1.332 -2.311 1.00 92.00 167 ILE A N 1
ATOM 1301 C CA . ILE A 1 167 ? -0.279 -2.330 -3.360 1.00 92.00 167 ILE A CA 1
ATOM 1302 C C . ILE A 1 167 ? -0.462 -1.710 -4.750 1.00 92.00 167 ILE A C 1
ATOM 1304 O O . ILE A 1 167 ? 0.349 -1.961 -5.638 1.00 92.00 167 ILE A O 1
ATOM 1308 N N . GLU A 1 168 ? -1.484 -0.879 -4.951 1.00 91.94 168 GLU A N 1
ATOM 1309 C CA . GLU A 1 168 ? -1.731 -0.201 -6.226 1.00 91.94 168 GLU A CA 1
ATOM 1310 C C . GLU A 1 168 ? -0.567 0.724 -6.609 1.00 91.94 168 GLU A C 1
ATOM 1312 O O . GLU A 1 168 ? -0.032 0.607 -7.709 1.00 91.94 168 GLU A O 1
ATOM 1317 N N . ILE A 1 169 ? -0.107 1.574 -5.685 1.00 91.81 169 ILE A N 1
ATOM 1318 C CA . ILE A 1 169 ? 1.051 2.462 -5.895 1.00 91.81 169 ILE A CA 1
ATOM 1319 C C . ILE A 1 169 ? 2.309 1.651 -6.202 1.00 91.81 169 ILE A C 1
ATOM 1321 O O . ILE A 1 169 ? 3.117 2.029 -7.052 1.00 91.81 169 ILE A O 1
ATOM 1325 N N . TYR A 1 170 ? 2.474 0.514 -5.526 1.00 92.81 170 TYR A N 1
ATOM 1326 C CA . TYR A 1 170 ? 3.583 -0.386 -5.789 1.00 92.81 170 TYR A CA 1
ATOM 1327 C C . TYR A 1 170 ? 3.551 -0.939 -7.219 1.00 92.81 170 TYR A C 1
ATOM 1329 O O . TYR A 1 170 ? 4.558 -0.885 -7.923 1.00 92.81 170 TYR A O 1
ATOM 1337 N N . ILE A 1 171 ? 2.391 -1.421 -7.670 1.00 91.50 171 ILE A N 1
ATOM 1338 C CA . ILE A 1 171 ? 2.183 -1.913 -9.038 1.00 91.50 171 ILE A CA 1
ATOM 1339 C C . ILE A 1 171 ? 2.442 -0.803 -10.059 1.00 91.50 171 ILE A C 1
ATOM 1341 O O . ILE A 1 171 ? 3.106 -1.055 -11.062 1.00 91.50 171 ILE A O 1
ATOM 1345 N N . GLU A 1 172 ? 1.958 0.416 -9.813 1.00 90.50 172 GLU A N 1
ATOM 1346 C CA . GLU A 1 172 ? 2.195 1.566 -10.695 1.00 90.50 172 GLU A CA 1
ATOM 1347 C C . GLU A 1 172 ? 3.686 1.854 -10.855 1.00 90.50 172 GLU A C 1
ATOM 1349 O O . GLU A 1 172 ? 4.167 1.942 -11.984 1.00 90.50 172 GLU A O 1
ATOM 1354 N N . ALA A 1 173 ? 4.441 1.885 -9.753 1.00 90.44 173 ALA A N 1
ATOM 1355 C CA . ALA A 1 173 ? 5.891 2.055 -9.803 1.00 90.44 173 ALA A CA 1
ATOM 1356 C C . ALA A 1 173 ? 6.584 0.930 -10.595 1.00 90.44 173 ALA A C 1
ATOM 1358 O O . ALA A 1 173 ? 7.563 1.180 -11.297 1.00 90.44 173 ALA A O 1
ATOM 1359 N N . MET A 1 174 ? 6.073 -0.307 -10.528 1.00 90.62 174 MET A N 1
ATOM 1360 C CA . MET A 1 174 ? 6.595 -1.406 -11.348 1.00 90.62 174 MET A CA 1
ATOM 1361 C C . MET A 1 174 ? 6.293 -1.177 -12.827 1.00 90.62 174 MET A C 1
ATOM 1363 O O . MET A 1 174 ? 7.185 -1.316 -13.656 1.00 90.62 174 MET A O 1
ATOM 1367 N N . VAL A 1 175 ? 5.053 -0.826 -13.174 1.00 89.69 175 VAL A N 1
ATOM 1368 C CA . VAL A 1 175 ? 4.650 -0.556 -14.563 1.00 89.69 175 VAL A CA 1
ATOM 1369 C C . VAL A 1 175 ? 5.486 0.576 -15.161 1.00 89.69 175 VAL A C 1
ATOM 1371 O O . VAL A 1 175 ? 5.948 0.435 -16.293 1.00 89.69 175 VAL A O 1
ATOM 1374 N N . GLU A 1 176 ? 5.723 1.648 -14.399 1.00 87.75 176 GLU A N 1
ATOM 1375 C CA . GLU A 1 176 ? 6.615 2.755 -14.770 1.00 87.75 176 GLU A CA 1
ATOM 1376 C C . GLU A 1 176 ? 8.029 2.243 -15.073 1.00 87.75 176 GLU A C 1
ATOM 1378 O O . GLU A 1 176 ? 8.526 2.457 -16.177 1.00 87.75 176 GLU A O 1
ATOM 1383 N N . GLY A 1 177 ? 8.631 1.467 -14.164 1.00 87.12 177 GLY A N 1
ATOM 1384 C CA . GLY A 1 177 ? 9.969 0.899 -14.369 1.00 87.12 177 GLY A CA 1
ATOM 1385 C C . GLY A 1 177 ? 10.060 -0.108 -15.527 1.00 87.12 177 GLY A C 1
ATOM 1386 O O . GLY A 1 177 ? 11.133 -0.341 -16.071 1.00 87.12 177 GLY A O 1
ATOM 1387 N N . TRP A 1 178 ? 8.945 -0.711 -15.951 1.00 85.88 178 TRP A N 1
ATOM 1388 C CA . TRP A 1 178 ? 8.896 -1.612 -17.112 1.00 85.88 178 TRP A CA 1
ATOM 1389 C C . TRP A 1 178 ? 8.539 -0.908 -18.431 1.00 85.88 178 TRP A C 1
ATOM 1391 O O . TRP A 1 178 ? 8.582 -1.550 -19.492 1.00 85.88 178 TRP A O 1
ATOM 1401 N N . GLN A 1 179 ? 8.196 0.384 -18.410 1.00 79.25 179 GLN A N 1
ATOM 1402 C CA . GLN A 1 179 ? 7.733 1.116 -19.592 1.00 79.25 179 GLN A CA 1
ATOM 1403 C C . GLN A 1 179 ? 8.788 1.109 -20.712 1.00 79.25 179 GLN A C 1
ATOM 1405 O O . GLN A 1 179 ? 8.462 0.820 -21.872 1.00 79.25 179 GLN A O 1
ATOM 1410 N N . ASP A 1 180 ? 10.063 1.242 -20.349 1.00 77.75 180 ASP A N 1
ATOM 1411 C CA . ASP A 1 180 ? 11.203 1.231 -21.275 1.00 77.75 180 ASP A CA 1
ATOM 1412 C C . ASP A 1 180 ? 11.668 -0.185 -21.672 1.00 77.75 180 ASP A C 1
ATOM 1414 O O . ASP A 1 180 ? 12.576 -0.360 -22.482 1.00 77.75 180 ASP A O 1
ATOM 1418 N N . GLY A 1 181 ? 10.999 -1.233 -21.173 1.00 76.12 181 GLY A N 1
ATOM 1419 C CA . GLY A 1 181 ? 11.297 -2.637 -21.485 1.00 76.12 181 GLY A CA 1
ATOM 1420 C C . GLY A 1 181 ? 12.388 -3.275 -20.619 1.00 76.12 181 GLY A C 1
ATOM 1421 O O . GLY A 1 181 ? 12.618 -4.479 -20.742 1.00 76.12 181 GLY A O 1
ATOM 1422 N N . ALA A 1 182 ? 13.009 -2.509 -19.725 1.00 81.56 182 ALA A N 1
ATOM 1423 C CA . ALA A 1 182 ? 13.912 -2.990 -18.688 1.00 81.56 182 ALA A CA 1
ATOM 1424 C C . ALA A 1 182 ? 13.792 -2.098 -17.446 1.00 81.56 182 ALA A C 1
ATOM 1426 O O . ALA A 1 182 ? 13.734 -0.883 -17.587 1.00 81.56 182 ALA A O 1
ATOM 1427 N N . ILE A 1 183 ? 13.807 -2.708 -16.257 1.00 84.62 183 ILE A N 1
ATOM 1428 C CA . ILE A 1 183 ? 13.870 -1.982 -14.983 1.00 84.62 183 ILE A CA 1
ATOM 1429 C C . ILE A 1 183 ? 15.260 -1.345 -14.851 1.00 84.62 183 ILE A C 1
ATOM 1431 O O . ILE A 1 183 ? 16.271 -2.056 -14.889 1.00 84.62 183 ILE A O 1
ATOM 1435 N N . SER A 1 184 ? 15.316 -0.021 -14.685 1.00 88.19 184 SER A N 1
ATOM 1436 C CA . SER A 1 184 ? 16.552 0.695 -14.347 1.00 88.19 184 SER A CA 1
ATOM 1437 C C . SER A 1 184 ? 17.032 0.332 -12.938 1.00 88.19 184 SER A C 1
ATOM 1439 O O . SER A 1 184 ? 16.245 -0.053 -12.077 1.00 88.19 184 SER A O 1
ATOM 1441 N N . HIS A 1 185 ? 18.325 0.508 -12.652 1.00 88.62 185 HIS A N 1
ATOM 1442 C CA . HIS A 1 185 ? 18.840 0.355 -11.284 1.00 88.62 185 HIS A CA 1
ATOM 1443 C C . HIS A 1 185 ? 18.111 1.281 -10.296 1.00 88.62 185 HIS A C 1
ATOM 1445 O O . HIS A 1 185 ? 17.789 0.871 -9.186 1.00 88.62 185 HIS A O 1
ATOM 1451 N N . GLU A 1 186 ? 17.796 2.506 -10.722 1.00 87.81 186 GLU A N 1
ATOM 1452 C CA . GLU A 1 186 ? 17.055 3.475 -9.908 1.00 87.81 186 GLU A CA 1
ATOM 1453 C C . GLU A 1 186 ? 15.630 2.997 -9.592 1.00 87.81 186 GLU A C 1
ATOM 1455 O O . GLU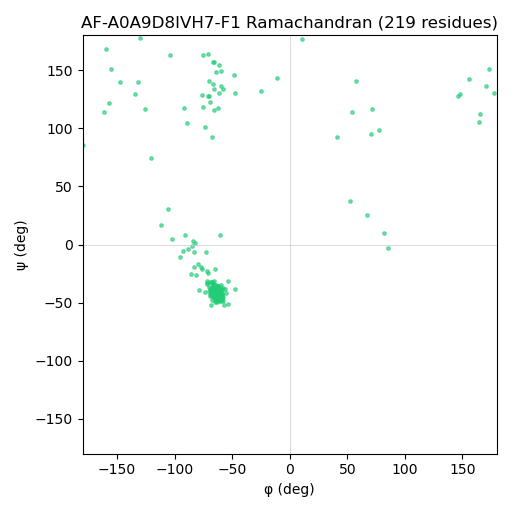 A 1 186 ? 15.179 3.100 -8.449 1.00 87.81 186 GLU A O 1
ATOM 1460 N N . ASP A 1 187 ? 14.946 2.401 -10.571 1.00 89.50 187 ASP A N 1
ATOM 1461 C CA . ASP A 1 187 ? 13.616 1.821 -10.377 1.00 89.50 187 ASP A CA 1
ATOM 1462 C C . ASP A 1 187 ? 13.670 0.597 -9.463 1.00 89.50 187 ASP A C 1
ATOM 1464 O O . ASP A 1 187 ? 12.814 0.439 -8.597 1.00 89.50 187 ASP A O 1
ATOM 1468 N N . SER A 1 188 ? 14.702 -0.242 -9.597 1.00 89.06 188 SER A N 1
ATOM 1469 C CA . SER A 1 188 ? 14.931 -1.377 -8.697 1.00 89.06 188 SER A CA 1
ATOM 1470 C C . SER A 1 188 ? 15.109 -0.912 -7.248 1.00 89.06 188 SER A C 1
ATOM 1472 O O . SER A 1 188 ? 14.441 -1.432 -6.353 1.00 89.06 188 SER A O 1
ATOM 1474 N N . ASP A 1 189 ? 15.939 0.109 -7.015 1.00 90.81 189 ASP A N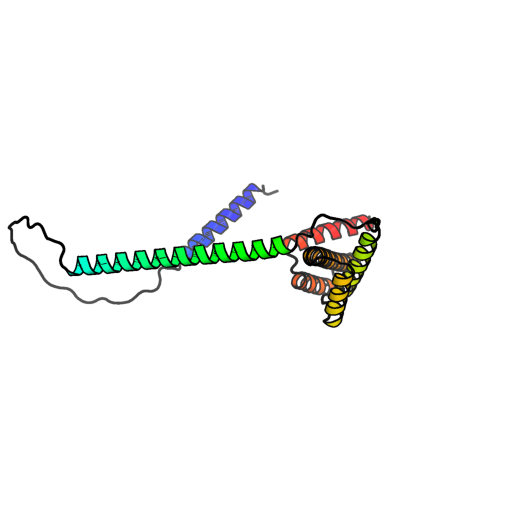 1
ATOM 1475 C CA . ASP A 1 189 ? 16.161 0.684 -5.682 1.00 90.81 189 ASP A CA 1
ATOM 1476 C C . ASP A 1 189 ? 14.881 1.324 -5.119 1.00 90.81 189 ASP A C 1
ATOM 1478 O O . ASP A 1 189 ? 14.583 1.225 -3.923 1.00 90.81 189 ASP A O 1
ATOM 1482 N N . ARG A 1 190 ? 14.100 2.003 -5.969 1.00 89.44 190 ARG A N 1
ATOM 1483 C CA . ARG A 1 190 ? 12.803 2.586 -5.597 1.00 89.44 190 ARG A CA 1
ATOM 1484 C C . ARG A 1 190 ? 11.803 1.494 -5.211 1.00 89.44 190 ARG A C 1
ATOM 1486 O O . ARG A 1 190 ? 11.141 1.618 -4.181 1.00 89.44 190 ARG A O 1
ATOM 1493 N N . LEU A 1 191 ? 11.706 0.424 -5.998 1.00 90.81 191 LEU A N 1
ATOM 1494 C CA . LEU A 1 191 ? 10.811 -0.705 -5.745 1.00 90.81 191 LEU A CA 1
ATOM 1495 C C . LEU A 1 191 ? 11.196 -1.478 -4.484 1.00 90.81 191 LEU A C 1
ATOM 1497 O O . LEU A 1 191 ? 10.310 -1.913 -3.751 1.00 90.81 191 LEU A O 1
ATOM 1501 N N . GLU A 1 192 ? 12.484 -1.629 -4.188 1.00 91.00 192 GLU A N 1
ATOM 1502 C CA . GLU A 1 192 ? 12.923 -2.255 -2.940 1.00 91.00 192 GLU A CA 1
ATOM 1503 C C . GLU A 1 192 ? 12.497 -1.420 -1.723 1.00 91.00 192 GLU A C 1
ATOM 1505 O O . GLU A 1 192 ? 11.850 -1.943 -0.813 1.00 91.00 192 GLU A O 1
ATOM 1510 N N . LYS A 1 193 ? 12.723 -0.100 -1.758 1.00 91.25 193 LYS A N 1
ATOM 1511 C CA . LYS A 1 193 ? 12.287 0.818 -0.689 1.00 91.25 193 LYS A CA 1
ATOM 1512 C C . LYS A 1 193 ? 10.773 0.793 -0.479 1.00 91.25 193 LYS A C 1
ATOM 1514 O O . LYS A 1 193 ? 10.319 0.757 0.663 1.00 91.25 193 LYS A O 1
ATOM 1519 N N . LEU A 1 194 ? 9.985 0.816 -1.558 1.00 91.38 194 LEU A N 1
ATOM 1520 C CA . LEU A 1 194 ? 8.522 0.752 -1.462 1.00 91.38 194 LEU A CA 1
ATOM 1521 C C . LEU A 1 194 ? 8.056 -0.594 -0.900 1.00 91.38 194 LEU A C 1
ATOM 1523 O O . LEU A 1 194 ? 7.189 -0.628 -0.030 1.00 91.38 194 LEU A O 1
ATOM 1527 N N . ARG A 1 195 ? 8.676 -1.697 -1.329 1.00 91.75 195 ARG A N 1
ATOM 1528 C CA . ARG A 1 195 ? 8.374 -3.040 -0.824 1.00 91.75 195 ARG A CA 1
ATOM 1529 C C . ARG A 1 195 ? 8.624 -3.152 0.680 1.00 91.75 195 ARG A C 1
ATOM 1531 O O . ARG A 1 195 ? 7.792 -3.715 1.389 1.00 91.75 195 ARG A O 1
ATOM 1538 N N . GLU A 1 196 ? 9.743 -2.618 1.168 1.00 91.44 196 GLU A N 1
ATOM 1539 C CA . GLU A 1 196 ? 10.054 -2.594 2.600 1.00 91.44 196 GLU A CA 1
ATOM 1540 C C . GLU A 1 196 ? 9.076 -1.713 3.383 1.00 91.44 196 GLU A C 1
ATOM 1542 O O . GLU A 1 196 ? 8.552 -2.140 4.414 1.00 91.44 196 GLU A O 1
ATOM 1547 N N . ARG A 1 197 ? 8.786 -0.505 2.881 1.00 89.81 197 ARG A N 1
ATOM 1548 C CA . ARG A 1 197 ? 7.879 0.444 3.545 1.00 89.81 197 ARG A CA 1
ATOM 1549 C C . ARG A 1 197 ? 6.454 -0.084 3.656 1.00 89.81 197 ARG A C 1
ATOM 1551 O O . ARG A 1 197 ? 5.872 -0.011 4.734 1.00 89.81 197 ARG A O 1
ATOM 1558 N N . PHE A 1 198 ? 5.926 -0.659 2.580 1.00 91.50 198 PHE A N 1
ATOM 1559 C CA . PHE A 1 198 ? 4.576 -1.232 2.539 1.00 91.50 198 PHE A CA 1
ATOM 1560 C C . PHE A 1 198 ? 4.522 -2.665 3.082 1.00 91.50 198 PHE A C 1
ATOM 1562 O O . PHE A 1 198 ? 3.472 -3.300 3.063 1.00 91.50 198 PHE A O 1
ATOM 1569 N N . LYS A 1 199 ? 5.654 -3.196 3.570 1.00 92.12 199 LYS A N 1
ATOM 1570 C CA . LYS A 1 199 ? 5.782 -4.551 4.131 1.00 92.12 199 LYS A CA 1
ATOM 1571 C C . LYS A 1 199 ? 5.254 -5.644 3.196 1.00 92.12 199 LYS A C 1
ATOM 1573 O O . LYS A 1 199 ? 4.691 -6.642 3.645 1.00 92.12 199 LYS A O 1
ATOM 1578 N N . ILE A 1 200 ? 5.472 -5.476 1.893 1.00 90.94 200 ILE A N 1
ATOM 1579 C CA . ILE A 1 200 ? 5.002 -6.416 0.876 1.00 90.94 200 ILE A CA 1
ATOM 1580 C C . ILE A 1 200 ? 5.910 -7.661 0.901 1.00 90.94 200 ILE A C 1
ATOM 1582 O O . ILE A 1 200 ? 7.123 -7.561 0.651 1.00 90.94 200 ILE A O 1
ATOM 1586 N N . PRO A 1 201 ? 5.369 -8.859 1.202 1.00 90.12 201 PRO A N 1
ATOM 1587 C CA . PRO A 1 201 ? 6.174 -10.070 1.279 1.00 90.12 201 PRO A CA 1
ATOM 1588 C C . PRO A 1 201 ? 6.751 -10.435 -0.094 1.00 90.12 201 PRO A C 1
ATOM 1590 O O . PRO A 1 201 ? 6.226 -10.051 -1.138 1.00 90.12 201 PRO A O 1
ATOM 1593 N N . ALA A 1 202 ? 7.845 -11.204 -0.097 1.00 88.00 202 ALA A N 1
ATOM 1594 C CA . ALA A 1 202 ? 8.514 -11.617 -1.337 1.00 88.00 202 ALA A CA 1
ATOM 1595 C C . ALA A 1 202 ? 7.557 -12.329 -2.303 1.00 88.00 202 ALA A C 1
ATOM 1597 O O . ALA A 1 202 ? 7.582 -12.072 -3.500 1.00 88.00 202 ALA A O 1
ATOM 1598 N N . GLU A 1 203 ? 6.694 -13.197 -1.772 1.00 90.31 203 GLU A N 1
ATOM 1599 C CA . GLU A 1 203 ? 5.719 -13.950 -2.563 1.00 90.31 203 GLU A CA 1
ATOM 1600 C C . GLU A 1 203 ? 4.739 -13.030 -3.297 1.00 90.31 203 GLU A C 1
ATOM 1602 O O . GLU A 1 203 ? 4.487 -13.226 -4.486 1.00 90.31 203 GLU A O 1
ATOM 1607 N N . GLU A 1 204 ? 4.242 -11.996 -2.613 1.00 90.81 204 GLU A N 1
ATOM 1608 C CA . GLU A 1 204 ? 3.324 -11.029 -3.212 1.00 90.81 204 GLU A CA 1
ATOM 1609 C C . GLU A 1 204 ? 4.043 -10.169 -4.251 1.00 90.81 204 GLU A C 1
ATOM 1611 O O . GLU A 1 204 ? 3.544 -10.015 -5.363 1.00 90.81 204 GLU A O 1
ATOM 1616 N N . HIS A 1 205 ? 5.265 -9.716 -3.957 1.00 91.19 205 HIS A N 1
ATOM 1617 C CA . HIS A 1 205 ? 6.112 -9.024 -4.929 1.00 91.19 205 HIS A CA 1
ATOM 1618 C C . HIS A 1 205 ? 6.290 -9.831 -6.228 1.00 91.19 205 HIS A C 1
ATOM 1620 O O . HIS A 1 205 ? 6.007 -9.311 -7.304 1.00 91.19 205 HIS A O 1
ATOM 1626 N N . PHE A 1 206 ? 6.673 -11.112 -6.147 1.00 90.38 206 PHE A N 1
ATOM 1627 C CA . PHE A 1 206 ? 6.842 -11.959 -7.336 1.00 90.38 206 PHE A CA 1
ATOM 1628 C C . PHE A 1 206 ? 5.530 -12.173 -8.101 1.00 90.38 206 PHE A C 1
ATOM 1630 O O . PHE A 1 206 ? 5.529 -12.247 -9.334 1.00 90.38 206 PHE A O 1
ATOM 1637 N N . ARG A 1 207 ? 4.400 -12.285 -7.389 1.00 92.75 207 ARG A N 1
ATOM 1638 C CA . ARG A 1 207 ? 3.077 -12.412 -8.015 1.00 92.75 207 ARG A CA 1
ATOM 1639 C C . ARG A 1 207 ? 2.733 -11.156 -8.814 1.00 92.75 207 ARG A C 1
ATOM 1641 O O . ARG A 1 207 ? 2.330 -11.272 -9.973 1.00 92.75 207 ARG A O 1
ATOM 1648 N N . LEU A 1 208 ? 2.925 -9.986 -8.207 1.00 91.38 208 LEU A N 1
ATOM 1649 C CA . LEU A 1 208 ? 2.680 -8.684 -8.825 1.00 91.38 208 LEU A CA 1
ATOM 1650 C C . LEU A 1 208 ? 3.630 -8.439 -10.001 1.00 91.38 208 LEU A C 1
ATOM 1652 O O . LEU A 1 208 ? 3.171 -8.064 -11.077 1.00 91.38 208 LEU A O 1
ATOM 1656 N N . GLU A 1 209 ? 4.918 -8.759 -9.858 1.00 89.81 209 GLU A N 1
ATOM 1657 C CA . GLU A 1 209 ? 5.909 -8.648 -10.935 1.00 89.81 209 GLU A CA 1
ATOM 1658 C C . GLU A 1 209 ? 5.510 -9.473 -12.157 1.00 89.81 209 GLU A C 1
ATOM 1660 O O . GLU A 1 209 ? 5.491 -8.979 -13.287 1.00 89.81 209 GLU A O 1
ATOM 1665 N N . LYS A 1 210 ? 5.143 -10.740 -11.932 1.00 89.88 210 LYS A N 1
ATOM 1666 C CA . LYS A 1 210 ? 4.699 -11.632 -13.001 1.00 89.88 210 LYS A CA 1
ATOM 1667 C C . LYS A 1 210 ? 3.474 -11.061 -13.710 1.00 89.88 210 LYS A C 1
ATOM 1669 O O . LYS A 1 210 ? 3.419 -11.120 -14.936 1.00 89.88 210 LYS A O 1
ATOM 1674 N N . GLN A 1 211 ? 2.511 -10.525 -12.964 1.00 90.19 211 GLN A N 1
ATOM 1675 C CA . GLN A 1 211 ? 1.305 -9.923 -13.528 1.00 90.19 211 GLN A CA 1
ATOM 1676 C C . GLN A 1 211 ? 1.631 -8.677 -14.362 1.00 90.19 211 GLN A C 1
ATOM 1678 O O . GLN A 1 211 ? 1.228 -8.607 -15.522 1.00 90.19 211 GLN A O 1
ATOM 1683 N N . VAL A 1 212 ? 2.418 -7.744 -13.818 1.00 89.62 212 VAL A N 1
ATOM 1684 C CA . VAL A 1 212 ? 2.840 -6.514 -14.508 1.00 89.62 212 VAL A CA 1
ATOM 1685 C C . VAL A 1 212 ? 3.590 -6.841 -15.792 1.00 89.62 212 VAL A C 1
ATOM 1687 O O . VAL A 1 212 ? 3.267 -6.309 -16.852 1.00 89.62 212 VAL A O 1
ATOM 1690 N N . ARG A 1 213 ? 4.537 -7.780 -15.741 1.00 86.19 213 ARG A N 1
ATOM 1691 C CA . ARG A 1 213 ? 5.306 -8.192 -16.918 1.00 86.19 213 ARG A CA 1
ATOM 1692 C C . ARG A 1 213 ? 4.419 -8.776 -18.017 1.00 86.19 213 ARG A C 1
ATOM 1694 O O . ARG A 1 213 ? 4.648 -8.492 -19.189 1.00 86.19 213 ARG A O 1
ATOM 1701 N N . GLN A 1 214 ? 3.423 -9.586 -17.655 1.00 87.06 214 GLN A N 1
ATOM 1702 C CA . GLN A 1 214 ? 2.464 -10.134 -18.621 1.00 87.06 214 GLN A CA 1
ATOM 1703 C C . GLN A 1 214 ? 1.616 -9.029 -19.258 1.00 87.06 214 GLN A C 1
ATOM 1705 O O . GLN A 1 214 ? 1.447 -9.027 -20.474 1.00 87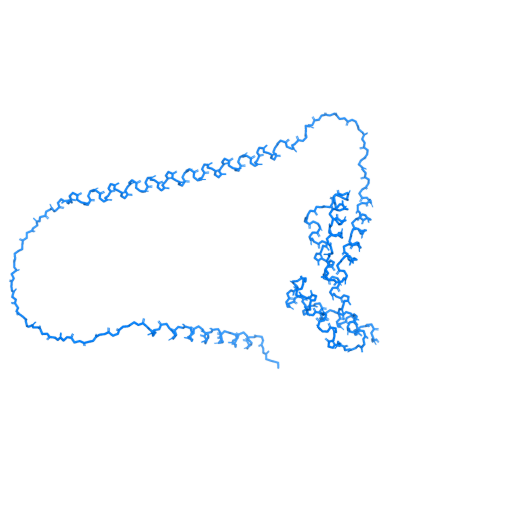.06 214 GLN A O 1
ATOM 1710 N N . GLU A 1 215 ? 1.133 -8.070 -18.466 1.00 86.44 215 GLU A N 1
ATOM 1711 C CA . GLU A 1 215 ? 0.311 -6.966 -18.971 1.00 86.44 215 GLU A CA 1
ATOM 1712 C C . GLU A 1 215 ? 1.115 -6.024 -19.885 1.00 86.44 215 GLU A C 1
ATOM 1714 O O . GLU A 1 215 ? 0.665 -5.686 -20.979 1.00 86.44 215 GLU A O 1
ATOM 1719 N N . VAL A 1 216 ? 2.345 -5.665 -19.500 1.00 84.81 216 VAL A N 1
ATOM 1720 C CA . VAL A 1 216 ? 3.236 -4.818 -20.314 1.00 84.81 216 VAL A CA 1
ATOM 1721 C C . VAL A 1 216 ? 3.608 -5.504 -21.633 1.00 84.81 216 VAL A C 1
ATOM 1723 O O . VAL A 1 216 ? 3.624 -4.857 -22.680 1.00 84.81 216 VAL A O 1
ATOM 1726 N N . LEU A 1 217 ? 3.870 -6.817 -21.615 1.00 80.44 217 LEU A N 1
ATOM 1727 C CA . LEU A 1 217 ? 4.129 -7.592 -22.834 1.00 80.44 217 LEU A CA 1
ATOM 1728 C C . LEU A 1 217 ? 2.896 -7.665 -23.739 1.00 80.44 217 LEU A C 1
ATOM 1730 O O . LEU A 1 217 ? 3.031 -7.524 -24.951 1.00 80.44 217 LEU A O 1
ATOM 1734 N N . LYS A 1 218 ? 1.704 -7.847 -23.162 1.00 83.19 218 LYS A N 1
ATOM 1735 C CA . LYS A 1 218 ? 0.440 -7.893 -23.906 1.00 83.19 218 LYS A CA 1
ATOM 1736 C C . LYS A 1 218 ? 0.097 -6.558 -24.566 1.00 83.19 218 LYS A C 1
ATOM 1738 O O . LYS A 1 218 ? -0.487 -6.567 -25.638 1.00 83.19 218 LYS A O 1
ATOM 1743 N N . GLN A 1 219 ? 0.449 -5.426 -23.957 1.00 75.94 219 GLN A N 1
ATOM 1744 C CA . GLN A 1 219 ? 0.230 -4.109 -24.568 1.00 75.94 219 GLN A CA 1
ATOM 1745 C C . GLN A 1 219 ? 1.239 -3.760 -25.673 1.00 75.94 219 GLN A C 1
ATOM 1747 O O . GLN A 1 219 ? 0.969 -2.872 -26.478 1.00 75.94 219 GLN A O 1
ATOM 1752 N N . LYS A 1 220 ? 2.398 -4.432 -25.716 1.00 66.25 220 LYS A N 1
ATOM 1753 C CA . LYS A 1 220 ? 3.449 -4.210 -26.725 1.00 66.25 220 LYS A CA 1
ATOM 1754 C C . LYS A 1 220 ? 3.386 -5.172 -27.926 1.00 66.25 220 LYS A C 1
ATOM 1756 O O . LYS A 1 220 ? 4.126 -4.944 -28.881 1.00 66.25 220 LYS A O 1
ATOM 1761 N N . GLY A 1 221 ? 2.575 -6.233 -27.872 1.00 52.22 221 GLY A N 1
ATOM 1762 C CA . GLY A 1 221 ? 2.400 -7.229 -28.945 1.00 52.22 221 GLY A CA 1
ATOM 1763 C C . GLY A 1 221 ? 1.108 -7.037 -29.722 1.00 52.22 221 GLY A C 1
ATOM 1764 O O . GLY A 1 221 ? 1.136 -7.304 -30.942 1.00 52.22 221 GLY A O 1
#

Mean predicted aligned error: 21.21 Å

Sequence (221 aa):
MASLEEQQRRVEELKKKILEQKKGSKDLSKSEKPMVPSTESPSETRTSEASVESPSQEKRDELSQSQEEANRMRALADAKQQAELAARERTEKESQRKKPEPGAEKGAPAPPKSSGITSIRTYTQLLKQAWRDGSVSKDEELMLTALRAELGISLEEHADLEQEVQIEIYIEAMVEGWQDGAISHEDSDRLEKLRERFKIPAEEHFRLEKQVRQEVLKQKG